Protein AF-A0A1Y6HS99-F1 (afdb_monomer)

Mean predicted aligned error: 17.05 Å

pLDDT: mean 71.4, std 21.3, range [30.89, 94.62]

Solvent-accessible surface area (backbone atoms only — not comparable to full-atom values): 17350 Å² total; per-residue (Å²): 135,87,83,89,87,85,88,86,88,82,88,80,87,88,81,89,83,85,90,87,82,90,88,87,86,88,86,90,83,82,89,87,85,87,84,90,88,81,84,75,102,77,86,80,84,82,86,84,85,84,82,87,78,82,86,78,73,97,71,74,93,63,86,76,76,72,59,68,72,55,52,55,50,52,53,49,38,37,53,49,42,47,52,49,45,52,51,47,48,63,74,36,65,87,44,52,82,83,42,54,71,71,55,49,50,50,53,47,53,50,45,52,54,48,31,33,38,31,61,58,79,40,76,86,70,53,56,67,59,54,48,54,51,47,52,49,53,53,48,62,64,68,73,54,75,86,71,79,83,78,69,96,68,88,51,73,70,56,62,47,52,57,51,51,49,54,50,44,49,41,46,29,53,50,26,45,50,25,63,76,44,67,32,68,69,41,30,61,39,76,34,82,41,68,90,72,61,67,66,37,52,49,51,27,49,34,32,45,70,45,75,37,88,94,45,82,53,55,57,71,69,58,29,52,46,48,47,40,46,53,47,37,54,74,71,61,34,73,34,37,33,48,56,42,49,38,54,60,71,18,32,51,98,82,68,49,63,39,31,70,55,31,47,51,44,49,52,35,48,46,70,76,34,78,78,70,74,98

Organism: NCBI:txid48664

Sequence (278 aa):
MGNACVRGIGSSQARANYDERVDTTPDRQAQSTPMAGQSPLHGLPPRTPGPRRARLSPGRAGPSEPPAALEGWDKDIRSRVTRLAHNLFQSTSCLVDDLTPKFQQLIIKQLEVMLARVSGEDRRIGGDDFQKQVEWFQKQMGDKPAQPSVSLVETEQDSDTLKIMKGLVGRIDIALMGANNGGEDGLMMNVICPLASSSALATASNMVGGYETGFIAPKDEEMRRVQNLLKSIKEGQPVRKGVAIALSQSKDKSDVLNPGVLLSKLLALVRQYPNFKE

Radius of gyration: 32.52 Å; Cα contacts (8 Å, |Δi|>4): 222; chains: 1; bounding box: 92×94×56 Å

Secondary structure (DSSP, 8-state):
-------------------------------------------PPPPP----PPP---------PPPHHHHHHHHHHHHHHHHHHHHHHHHHHTTGGGS-HHHHHHHHHHHHHHHHHHHTS--SS-HHHHHHHHHHHHHHHHT------------HHHHHHHHHHHHHHHHHHHHHHHHHHTHHHHHSSEEPPPP--HHHHHHHHHHHTT-STT-PPPPHHHHHHHHHHHHHHHTT--EEHHHHHHHHHTB-TTS-B-HHHHHHHHHHHHHH-TT---

Structure (mmCIF, N/CA/C/O backbone):
data_AF-A0A1Y6HS99-F1
#
_entry.id   AF-A0A1Y6HS99-F1
#
loop_
_atom_site.group_PDB
_atom_site.id
_atom_site.type_symbol
_atom_site.label_atom_id
_atom_site.label_alt_id
_atom_site.label_comp_id
_atom_site.label_asym_id
_atom_site.label_entity_id
_atom_site.label_seq_id
_atom_site.pdbx_PDB_ins_code
_atom_site.Cartn_x
_atom_site.Cartn_y
_atom_site.Cartn_z
_atom_site.occupancy
_atom_site.B_iso_or_equiv
_atom_site.auth_seq_id
_atom_site.auth_comp_id
_atom_site.auth_asym_id
_atom_site.auth_atom_id
_atom_site.pdbx_PDB_model_num
ATOM 1 N N . MET A 1 1 ? -59.962 -16.493 35.297 1.00 34.53 1 MET A N 1
ATOM 2 C CA . MET A 1 1 ? -60.047 -17.866 35.846 1.00 34.53 1 MET A CA 1
ATOM 3 C C . MET A 1 1 ? -58.996 -18.689 35.108 1.00 34.53 1 MET A C 1
ATOM 5 O O . MET A 1 1 ? -59.135 -18.796 33.904 1.00 34.53 1 MET A O 1
ATOM 9 N N . GLY A 1 2 ? -57.792 -18.859 35.676 1.00 37.22 2 GLY A N 1
ATOM 10 C CA . GLY A 1 2 ? -57.260 -20.140 36.210 1.00 37.22 2 GLY A CA 1
ATOM 11 C C . GLY A 1 2 ? -56.593 -20.945 35.073 1.00 37.22 2 GLY A C 1
ATOM 12 O O . GLY A 1 2 ? -57.216 -21.083 34.036 1.00 37.22 2 GLY A O 1
ATOM 13 N N . ASN A 1 3 ? -55.361 -21.462 35.085 1.00 38.38 3 ASN A N 1
ATOM 14 C CA . ASN A 1 3 ? -54.363 -21.792 36.104 1.00 38.38 3 ASN A CA 1
ATOM 15 C C . ASN A 1 3 ? -52.946 -21.781 35.480 1.00 38.38 3 ASN A C 1
ATOM 17 O O . ASN A 1 3 ? -52.786 -21.829 34.263 1.00 38.38 3 ASN A O 1
ATOM 21 N N . ALA A 1 4 ? -51.935 -21.759 36.350 1.00 41.12 4 ALA A N 1
ATOM 22 C CA . ALA A 1 4 ? -50.508 -21.940 36.075 1.00 41.12 4 ALA A CA 1
ATOM 23 C C . ALA A 1 4 ? -50.088 -23.422 35.894 1.00 41.12 4 ALA A C 1
ATOM 25 O O . ALA A 1 4 ? -50.858 -24.303 36.269 1.00 41.12 4 ALA A O 1
ATOM 26 N N . CYS A 1 5 ? -48.864 -23.639 35.362 1.00 46.78 5 CYS A N 1
ATOM 27 C CA . CYS A 1 5 ? -47.847 -24.709 35.604 1.00 46.78 5 CYS A CA 1
ATOM 28 C C . CYS A 1 5 ? -47.002 -24.909 34.313 1.00 46.78 5 CYS A C 1
ATOM 30 O O . CYS A 1 5 ? -47.563 -25.246 33.281 1.00 46.78 5 CYS A O 1
ATOM 32 N N . VAL A 1 6 ? -45.726 -24.508 34.178 1.00 43.50 6 VAL A N 1
ATOM 33 C CA . VAL A 1 6 ? -44.440 -24.912 34.811 1.00 43.50 6 VAL A CA 1
ATOM 34 C C . VAL A 1 6 ? -43.828 -26.234 34.285 1.00 43.50 6 VAL A C 1
ATOM 36 O O . VAL A 1 6 ? -44.359 -27.304 34.531 1.00 43.50 6 VAL A O 1
ATOM 39 N N . ARG A 1 7 ? -42.641 -26.073 33.656 1.00 37.00 7 ARG A N 1
ATOM 40 C CA . ARG A 1 7 ? -41.413 -26.913 33.541 1.00 37.00 7 ARG A CA 1
ATOM 41 C C . ARG A 1 7 ? -41.467 -28.408 33.170 1.00 37.00 7 ARG A C 1
ATOM 43 O O . ARG A 1 7 ? -42.072 -29.218 33.854 1.00 37.00 7 ARG A O 1
ATOM 50 N N . GLY A 1 8 ? -40.535 -28.776 32.280 1.00 33.22 8 GLY A N 1
ATOM 51 C CA . GLY A 1 8 ? -39.883 -30.091 32.241 1.00 33.22 8 GLY A CA 1
ATOM 52 C C . GLY A 1 8 ? -38.568 -30.067 31.445 1.00 33.22 8 GLY A C 1
ATOM 53 O O . GLY A 1 8 ? -38.589 -29.993 30.224 1.00 33.22 8 GLY A O 1
ATOM 54 N N . ILE A 1 9 ? -37.433 -30.095 32.152 1.00 39.94 9 ILE A N 1
ATOM 55 C CA . ILE A 1 9 ? -36.074 -30.373 31.644 1.00 39.94 9 ILE A CA 1
ATOM 56 C C . ILE A 1 9 ? -35.919 -31.899 31.552 1.00 39.94 9 ILE A C 1
ATOM 58 O O . ILE A 1 9 ? -36.418 -32.592 32.436 1.00 39.94 9 ILE A O 1
ATOM 62 N N . GLY A 1 10 ? -35.185 -32.431 30.569 1.00 32.53 10 GLY A N 1
ATOM 63 C CA . GLY A 1 10 ? -34.867 -33.863 30.546 1.00 32.53 10 GLY A CA 1
ATOM 64 C C . GLY A 1 10 ? -33.794 -34.264 29.540 1.00 32.53 10 GLY A C 1
ATOM 65 O O . GLY A 1 10 ? -34.091 -34.619 28.408 1.00 32.53 10 GLY A O 1
ATOM 66 N N . SER A 1 11 ? -32.543 -34.223 29.990 1.00 37.59 11 SER A N 1
ATOM 67 C CA . SER A 1 11 ? -31.363 -34.858 29.401 1.00 37.59 11 SER A CA 1
ATOM 68 C C . SER A 1 11 ? -31.528 -36.368 29.193 1.00 37.59 11 SER A C 1
ATOM 70 O O . SER A 1 11 ? -32.082 -37.049 30.052 1.00 37.59 11 SER A O 1
ATOM 72 N N . SER A 1 12 ? -30.909 -36.929 28.153 1.00 42.34 12 SER A N 1
ATOM 73 C CA . SER A 1 12 ? -30.520 -38.345 28.141 1.00 42.34 12 SER A CA 1
ATOM 74 C C . SER A 1 12 ? -29.140 -38.496 27.508 1.00 42.34 12 SER A C 1
ATOM 76 O O . SER A 1 12 ? -28.954 -38.356 26.303 1.00 42.34 12 SER A O 1
ATOM 78 N N . GLN A 1 13 ? -28.164 -38.724 28.386 1.00 35.66 13 GLN A N 1
ATOM 79 C CA . GLN A 1 13 ? -26.862 -39.297 28.075 1.00 35.66 13 GLN A CA 1
ATOM 80 C C . GLN A 1 13 ? -27.061 -40.711 27.516 1.00 35.66 13 GLN A C 1
ATOM 82 O O . GLN A 1 13 ? -27.863 -41.469 28.053 1.00 35.66 13 GLN A O 1
ATOM 87 N N . ALA A 1 14 ? -26.273 -41.093 26.513 1.00 36.16 14 ALA A N 1
ATOM 88 C CA . ALA A 1 14 ? -26.016 -42.495 26.212 1.00 36.16 14 ALA A CA 1
ATOM 89 C C . ALA A 1 14 ? -24.562 -42.805 26.589 1.00 36.16 14 ALA A C 1
ATOM 91 O O . ALA A 1 14 ? -23.620 -42.249 26.022 1.00 36.16 14 ALA A O 1
ATOM 92 N N . ARG A 1 15 ? -24.386 -43.669 27.588 1.00 34.47 15 ARG A N 1
ATOM 93 C CA . ARG A 1 15 ? -23.131 -44.342 27.936 1.00 34.47 15 ARG A CA 1
ATOM 94 C C . ARG A 1 15 ? -23.472 -45.747 28.437 1.00 34.47 15 ARG A C 1
ATOM 96 O O . ARG A 1 15 ? -24.574 -45.921 28.949 1.00 34.47 15 ARG A O 1
ATOM 103 N N . ALA A 1 16 ? -22.466 -46.631 28.369 1.00 37.62 16 ALA A N 1
ATOM 104 C CA . ALA A 1 16 ? -22.391 -48.027 28.844 1.00 37.62 16 ALA A CA 1
ATOM 105 C C . ALA A 1 16 ? -22.755 -49.079 27.763 1.00 37.62 16 ALA A C 1
ATOM 107 O O . ALA A 1 16 ? -23.740 -48.898 27.065 1.00 37.62 16 ALA A O 1
ATOM 108 N N . ASN A 1 17 ? -22.031 -50.185 27.539 1.00 33.50 17 ASN A N 1
ATOM 109 C CA . ASN A 1 17 ? -20.951 -50.825 28.298 1.00 33.50 17 ASN A CA 1
ATOM 110 C C . ASN A 1 17 ? -20.103 -51.763 27.414 1.00 33.50 17 ASN A C 1
ATOM 112 O O . ASN A 1 17 ? -20.559 -52.240 26.379 1.00 33.50 17 ASN A O 1
ATOM 116 N N . TYR A 1 18 ? -18.880 -52.005 27.889 1.00 32.84 18 TYR A N 1
ATOM 117 C CA . TYR A 1 18 ? -17.922 -53.021 27.449 1.00 32.84 18 TYR A CA 1
ATOM 118 C C . TYR A 1 18 ? -18.365 -54.431 27.867 1.00 32.84 18 TYR A C 1
ATOM 120 O O . TYR A 1 18 ? -18.981 -54.581 28.922 1.00 32.84 18 TYR A O 1
ATOM 128 N N . ASP A 1 19 ? -17.964 -55.438 27.087 1.00 38.84 19 ASP A N 1
ATOM 129 C CA . ASP A 1 19 ? -17.948 -56.847 27.491 1.00 38.84 19 ASP A CA 1
ATOM 130 C C . ASP A 1 19 ? -16.516 -57.240 27.899 1.00 38.84 19 ASP A C 1
ATOM 132 O O . ASP A 1 19 ? -15.550 -56.973 27.178 1.00 38.84 19 ASP A O 1
ATOM 136 N N . GLU A 1 20 ? -16.388 -57.852 29.074 1.00 40.03 20 GLU A N 1
ATOM 137 C CA . GLU A 1 20 ? -15.149 -58.322 29.701 1.00 40.03 20 GLU A CA 1
ATOM 138 C C . GLU A 1 20 ? -15.271 -59.831 29.972 1.00 40.03 20 GLU A C 1
ATOM 140 O O . GLU A 1 20 ? -16.238 -60.239 30.618 1.00 40.03 20 GLU A O 1
ATOM 145 N N . ARG A 1 21 ? -14.253 -60.614 29.555 1.00 35.41 21 ARG A N 1
ATOM 146 C CA . ARG A 1 21 ? -13.586 -61.770 30.235 1.00 35.41 21 ARG A CA 1
ATOM 147 C C . ARG A 1 21 ? -13.040 -62.782 29.194 1.00 35.41 21 ARG A C 1
ATOM 149 O O . ARG A 1 21 ? -13.835 -63.359 28.466 1.00 35.41 21 ARG A O 1
ATOM 156 N N . VAL A 1 22 ? -11.721 -62.850 28.907 1.00 36.53 22 VAL A N 1
ATOM 157 C CA . VAL A 1 22 ? -10.572 -63.469 29.658 1.00 36.53 22 VAL A CA 1
ATOM 158 C C . VAL A 1 22 ? -10.612 -65.012 29.515 1.00 36.53 22 VAL A C 1
ATOM 160 O O . VAL A 1 22 ? -11.674 -65.575 29.737 1.00 36.53 22 VAL A O 1
ATOM 163 N N . ASP A 1 23 ? -9.612 -65.795 29.068 1.00 33.25 23 ASP A N 1
ATOM 164 C CA . ASP A 1 23 ? -8.154 -65.919 29.336 1.00 33.25 23 ASP A CA 1
ATOM 165 C C . ASP A 1 23 ? -7.581 -66.955 28.305 1.00 33.25 23 ASP A C 1
ATOM 167 O O . ASP A 1 23 ? -8.312 -67.867 27.927 1.00 33.25 23 ASP A O 1
ATOM 171 N N . THR A 1 24 ? -6.366 -66.957 27.730 1.00 34.97 24 THR A N 1
ATOM 172 C CA . THR A 1 24 ? -5.060 -67.356 28.311 1.00 34.97 24 THR A CA 1
ATOM 173 C C . THR A 1 24 ? -4.017 -67.505 27.169 1.00 34.97 24 THR A C 1
ATOM 175 O O . THR A 1 24 ? -4.310 -68.069 26.116 1.00 34.97 24 THR A O 1
ATOM 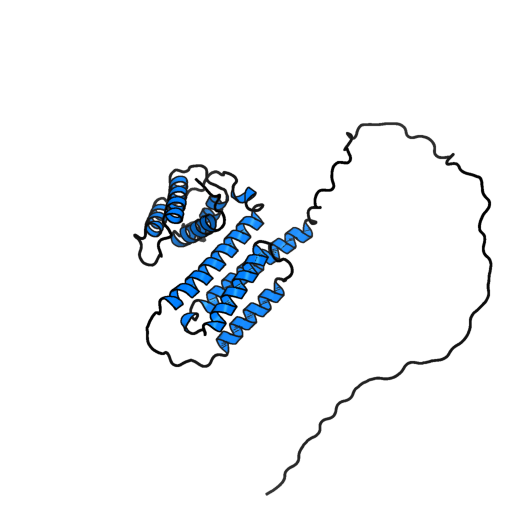178 N N . THR A 1 25 ? -2.778 -67.062 27.389 1.00 39.75 25 THR A N 1
ATOM 179 C CA . THR A 1 25 ? -1.522 -67.530 26.728 1.00 39.75 25 THR A CA 1
ATOM 180 C C . THR A 1 25 ? -0.778 -68.396 27.779 1.00 39.75 25 THR A C 1
ATOM 182 O O . THR A 1 25 ? -1.117 -68.214 28.952 1.00 39.75 25 THR A O 1
ATOM 185 N N . PRO A 1 26 ? 0.241 -69.261 27.505 1.00 46.09 26 PRO A N 1
ATOM 186 C CA . PRO A 1 26 ? 1.150 -69.290 26.342 1.00 46.09 26 PRO A CA 1
ATOM 187 C C . PRO A 1 26 ? 1.623 -70.686 25.847 1.00 46.09 26 PRO A C 1
ATOM 189 O O . PRO A 1 26 ? 1.418 -71.692 26.512 1.00 46.09 26 PRO A O 1
ATOM 192 N N . ASP A 1 27 ? 2.386 -70.734 24.743 1.00 30.89 27 ASP A N 1
ATOM 193 C CA . ASP A 1 27 ? 3.598 -71.567 24.744 1.00 30.89 27 ASP A CA 1
ATOM 194 C C . ASP A 1 27 ? 4.720 -71.074 23.814 1.00 30.89 27 ASP A C 1
ATOM 196 O O . ASP A 1 27 ? 4.512 -70.462 22.766 1.00 30.89 27 ASP A O 1
ATOM 200 N N . ARG A 1 28 ? 5.934 -71.322 24.298 1.00 35.53 28 ARG A N 1
ATOM 201 C CA . ARG A 1 28 ? 7.263 -70.944 23.801 1.00 35.53 28 ARG A CA 1
ATOM 202 C C . ARG A 1 28 ? 7.667 -71.811 22.602 1.00 35.53 28 ARG A C 1
ATOM 204 O O . ARG A 1 28 ? 7.596 -73.029 22.694 1.00 35.53 28 ARG A O 1
ATOM 211 N N . GLN A 1 29 ? 8.293 -71.226 21.579 1.00 34.72 29 GLN A N 1
ATOM 212 C CA . GLN A 1 29 ? 9.316 -71.926 20.788 1.00 34.72 29 GLN A CA 1
ATOM 213 C C . GLN A 1 29 ? 10.432 -70.970 20.348 1.00 34.72 29 GLN A C 1
ATOM 215 O O . GLN A 1 29 ? 10.281 -69.752 20.354 1.00 34.72 29 GLN A O 1
ATOM 220 N N . ALA A 1 30 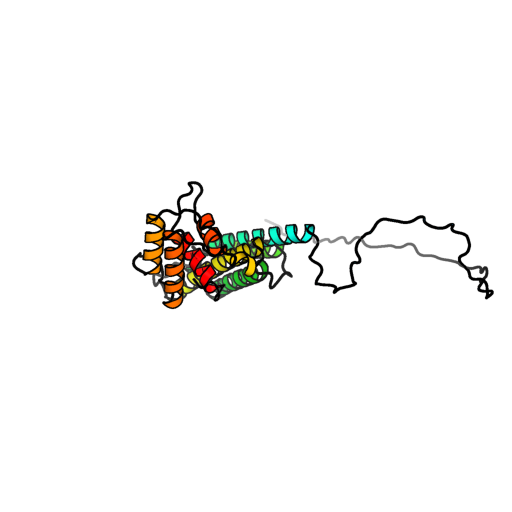? 11.601 -71.565 20.137 1.00 34.38 30 ALA A N 1
ATOM 221 C CA . ALA A 1 30 ? 12.891 -71.093 20.613 1.00 34.38 30 ALA A CA 1
ATOM 222 C C . ALA A 1 30 ? 13.624 -70.070 19.731 1.00 34.38 30 ALA A C 1
ATOM 224 O O . ALA A 1 30 ? 13.401 -69.934 18.533 1.00 34.38 30 ALA A O 1
ATOM 225 N N . GLN A 1 31 ? 14.569 -69.406 20.397 1.00 36.22 31 GLN A N 1
ATOM 226 C CA . GLN A 1 31 ? 15.654 -68.594 19.859 1.00 36.22 31 GLN A CA 1
ATOM 227 C C . GLN A 1 31 ? 16.526 -69.372 18.865 1.00 36.22 31 GLN A C 1
ATOM 229 O O . GLN A 1 31 ? 16.838 -70.540 19.088 1.00 36.22 31 GLN A O 1
ATOM 234 N N . SER A 1 32 ? 17.073 -68.663 17.879 1.00 34.44 32 SER A N 1
ATOM 235 C CA . SER A 1 32 ? 18.353 -69.042 17.282 1.00 34.44 32 SER A CA 1
ATOM 236 C C . SER A 1 32 ? 19.157 -67.801 16.886 1.00 34.44 32 SER A C 1
ATOM 238 O O . SER A 1 32 ? 18.818 -67.093 15.942 1.00 34.44 32 SER A O 1
ATOM 240 N N . THR A 1 33 ? 20.250 -67.580 17.611 1.00 38.22 33 THR A N 1
ATOM 241 C CA . THR A 1 33 ? 21.401 -66.722 17.281 1.00 38.22 33 THR A CA 1
ATOM 242 C C . THR A 1 33 ? 22.644 -67.427 17.848 1.00 38.22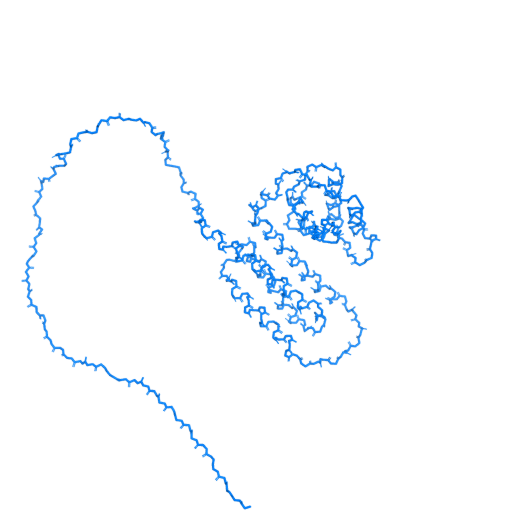 33 THR A C 1
ATOM 244 O O . THR A 1 33 ? 22.508 -68.115 18.859 1.00 38.22 33 THR A O 1
ATOM 247 N N . PRO A 1 34 ? 23.879 -67.155 17.391 1.00 42.75 34 PRO A N 1
ATOM 248 C CA . PRO A 1 34 ? 24.444 -67.119 16.036 1.00 42.75 34 PRO A CA 1
ATOM 249 C C . PRO A 1 34 ? 25.605 -68.144 15.889 1.00 42.75 34 PRO A C 1
ATOM 251 O O . PRO A 1 34 ? 26.152 -68.615 16.882 1.00 42.75 34 PRO A O 1
ATOM 254 N N . MET A 1 35 ? 26.086 -68.424 14.671 1.00 31.59 35 MET A N 1
ATOM 255 C CA . MET A 1 35 ? 27.478 -68.874 14.484 1.00 31.59 35 MET A CA 1
ATOM 256 C C . MET A 1 35 ? 28.231 -67.874 13.613 1.00 31.59 35 MET A C 1
ATOM 258 O O . MET A 1 35 ? 27.766 -67.450 12.557 1.00 31.59 35 MET A O 1
ATOM 262 N N . ALA A 1 36 ? 29.382 -67.460 14.130 1.00 38.22 36 ALA A N 1
ATOM 263 C CA . ALA A 1 36 ? 30.296 -66.518 13.524 1.00 38.22 36 ALA A CA 1
ATOM 264 C C . ALA A 1 36 ? 30.984 -67.113 12.288 1.00 38.22 36 ALA A C 1
ATOM 266 O O . ALA A 1 36 ? 31.360 -68.283 12.285 1.00 38.22 36 ALA A O 1
ATOM 267 N N . GLY A 1 37 ? 31.251 -66.257 11.297 1.00 46.91 37 GLY A N 1
ATOM 268 C CA . GLY A 1 37 ? 32.456 -66.414 10.485 1.00 46.91 37 GLY A CA 1
ATOM 269 C C . GLY A 1 37 ? 32.308 -66.727 9.001 1.00 46.91 37 GLY A C 1
ATOM 270 O O . GLY A 1 37 ? 33.180 -67.420 8.500 1.00 46.91 37 GLY A O 1
ATOM 271 N N . GLN A 1 38 ? 31.313 -66.203 8.271 1.00 37.09 38 GLN A N 1
ATOM 272 C CA . GLN A 1 38 ? 31.392 -66.136 6.797 1.00 37.09 38 GLN A CA 1
ATOM 273 C C . GLN A 1 38 ? 30.754 -64.847 6.238 1.00 37.09 38 GLN A C 1
ATOM 275 O O . GLN A 1 38 ? 29.569 -64.791 5.937 1.00 37.09 38 GLN A O 1
ATOM 280 N N . SER A 1 39 ? 31.567 -63.800 6.078 1.00 43.66 39 SER A N 1
ATOM 281 C CA . SER A 1 39 ? 31.479 -62.917 4.898 1.00 43.66 39 SER A CA 1
ATOM 282 C C . SER A 1 39 ? 32.296 -63.601 3.792 1.00 43.66 39 SER A C 1
ATOM 284 O O . SER A 1 39 ? 33.322 -64.183 4.154 1.00 43.66 39 SER A O 1
ATOM 286 N N . PRO A 1 40 ? 31.952 -63.533 2.484 1.00 43.88 40 PRO A N 1
ATOM 287 C CA . PRO A 1 40 ? 31.756 -62.250 1.804 1.00 43.88 40 PRO A CA 1
ATOM 288 C C . P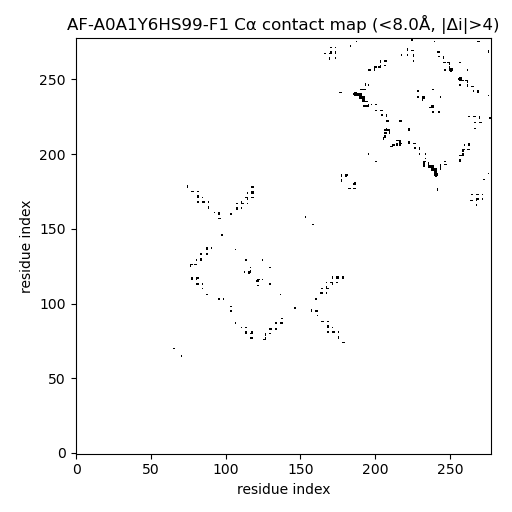RO A 1 40 ? 30.781 -62.239 0.602 1.00 43.88 40 PRO A C 1
ATOM 290 O O . PRO A 1 40 ? 30.457 -63.247 -0.016 1.00 43.88 40 PRO A O 1
ATOM 293 N N . LEU A 1 41 ? 30.399 -61.024 0.205 1.00 51.28 41 LEU A N 1
ATOM 294 C CA . LEU A 1 41 ? 29.981 -60.657 -1.150 1.00 51.28 41 LEU A CA 1
ATOM 295 C C . LEU A 1 41 ? 30.874 -61.305 -2.231 1.00 51.28 41 LEU A C 1
ATOM 297 O O . LEU A 1 41 ? 31.900 -60.742 -2.610 1.00 51.28 41 LEU A O 1
ATOM 301 N N . HIS A 1 42 ? 30.475 -62.450 -2.775 1.00 45.72 42 HIS A N 1
ATOM 302 C CA . HIS A 1 42 ? 31.063 -63.016 -3.989 1.00 45.72 42 HIS A CA 1
ATOM 303 C C . HIS A 1 42 ? 29.974 -63.714 -4.800 1.00 45.72 42 HIS A C 1
ATOM 305 O O . HIS A 1 42 ? 29.510 -64.791 -4.447 1.00 45.72 42 HIS A O 1
ATOM 311 N N . GLY A 1 43 ? 29.539 -63.057 -5.879 1.00 37.88 43 GLY A N 1
ATOM 312 C CA . GLY A 1 43 ? 28.560 -63.633 -6.800 1.00 37.88 43 GLY A CA 1
ATOM 313 C C . GLY A 1 43 ? 27.856 -62.673 -7.761 1.00 37.88 43 GLY A C 1
ATOM 314 O O . GLY A 1 43 ? 27.039 -63.138 -8.545 1.00 37.88 43 GLY A O 1
ATOM 315 N N . LEU A 1 44 ? 28.140 -61.362 -7.750 1.00 43.12 44 LEU A N 1
ATOM 316 C CA . LEU A 1 44 ? 27.600 -60.447 -8.766 1.00 43.12 44 LEU A CA 1
ATOM 317 C C . LEU A 1 44 ? 28.669 -60.131 -9.832 1.00 43.12 44 LEU A C 1
ATOM 319 O O . LEU A 1 44 ? 29.703 -59.559 -9.480 1.00 43.12 44 LEU A O 1
ATOM 323 N N . PRO A 1 45 ? 28.455 -60.495 -11.114 1.00 45.25 45 PRO A N 1
ATOM 324 C CA . PRO A 1 45 ? 29.393 -60.194 -12.193 1.00 45.25 45 PRO A CA 1
ATOM 325 C C . PRO A 1 45 ? 29.448 -58.686 -12.537 1.00 45.25 45 PRO A C 1
ATOM 327 O O . PRO A 1 45 ? 28.513 -57.937 -12.239 1.00 45.25 45 PRO A O 1
ATOM 330 N N . PRO A 1 46 ? 30.562 -58.219 -13.137 1.00 41.19 46 PRO A N 1
ATOM 331 C CA . PRO A 1 46 ? 30.978 -56.817 -13.131 1.00 41.19 46 PRO A CA 1
ATOM 332 C C . PRO A 1 46 ? 30.261 -55.933 -14.163 1.00 41.19 46 PRO A C 1
ATOM 334 O O . PRO A 1 46 ? 29.938 -56.348 -15.273 1.00 41.19 46 PRO A O 1
ATOM 337 N N . ARG A 1 47 ? 30.097 -54.656 -13.791 1.00 36.16 47 ARG A N 1
ATOM 338 C CA . ARG A 1 47 ? 29.680 -53.541 -14.656 1.00 36.16 47 ARG A CA 1
ATOM 339 C C . ARG A 1 47 ? 30.709 -53.267 -15.759 1.00 36.16 47 ARG A C 1
ATOM 341 O O . ARG A 1 47 ? 31.873 -53.012 -15.457 1.00 36.16 47 ARG A O 1
ATOM 348 N N . THR A 1 48 ? 30.252 -53.165 -17.004 1.00 39.84 48 THR A N 1
ATOM 349 C CA . THR A 1 48 ? 30.945 -52.438 -18.082 1.00 39.84 48 THR A CA 1
ATOM 350 C C . THR A 1 48 ? 30.678 -50.918 -18.003 1.00 39.84 48 THR A C 1
ATOM 352 O O . THR A 1 48 ? 29.663 -50.507 -17.431 1.00 39.84 48 THR A O 1
ATOM 355 N N . PRO A 1 49 ? 31.591 -50.058 -18.510 1.00 41.25 49 PRO A N 1
ATOM 356 C CA . PRO A 1 49 ? 31.723 -48.667 -18.064 1.00 41.25 49 PRO A CA 1
ATOM 357 C C . PRO A 1 49 ? 31.204 -47.583 -19.037 1.00 41.25 49 PRO A C 1
ATOM 359 O O . PRO A 1 49 ? 31.462 -47.633 -20.234 1.00 41.25 49 PRO A O 1
ATOM 362 N N . GLY A 1 50 ? 30.636 -46.511 -18.457 1.00 33.94 50 GLY A N 1
ATOM 363 C CA . GLY A 1 50 ? 30.651 -45.122 -18.967 1.00 33.94 50 GLY A CA 1
ATOM 364 C C . GLY A 1 50 ? 29.491 -44.669 -19.880 1.00 33.94 50 GLY A C 1
ATOM 365 O O . GLY A 1 50 ? 28.886 -45.515 -20.525 1.00 33.94 50 GLY A O 1
ATOM 366 N N . PRO A 1 51 ? 29.177 -43.347 -19.964 1.00 41.59 51 PRO A N 1
ATOM 367 C CA . PRO A 1 51 ? 30.055 -42.218 -19.639 1.00 41.59 51 PRO A CA 1
ATOM 368 C C . PRO A 1 51 ? 29.516 -41.188 -18.613 1.00 41.59 51 PRO A C 1
ATOM 370 O O . PRO A 1 51 ? 28.337 -40.859 -18.546 1.00 41.59 51 PRO A O 1
ATOM 373 N N . ARG A 1 52 ? 30.473 -40.642 -17.845 1.00 39.06 52 ARG A N 1
ATOM 374 C CA . ARG A 1 52 ? 30.566 -39.281 -17.271 1.00 39.06 52 ARG A CA 1
ATOM 375 C C . ARG A 1 52 ? 29.261 -38.575 -16.850 1.00 39.06 52 ARG A C 1
ATOM 377 O O . ARG A 1 52 ? 28.708 -37.776 -17.597 1.00 39.06 52 ARG A O 1
ATOM 384 N N . ARG A 1 53 ? 28.925 -38.671 -15.558 1.00 36.28 53 ARG A N 1
ATOM 385 C CA . ARG A 1 53 ? 28.385 -37.516 -14.818 1.00 36.28 53 ARG A CA 1
ATOM 386 C C . ARG A 1 53 ? 29.506 -36.892 -13.999 1.00 36.28 53 ARG A C 1
ATOM 388 O O . ARG A 1 53 ? 30.205 -37.583 -13.259 1.00 36.28 53 ARG A O 1
ATOM 395 N N . ALA A 1 54 ? 29.704 -35.597 -14.213 1.00 41.31 54 ALA A N 1
ATOM 396 C CA . ALA A 1 54 ? 30.643 -34.774 -13.476 1.00 41.31 54 ALA A CA 1
ATOM 397 C C . ALA A 1 54 ? 30.388 -34.896 -11.967 1.00 41.31 54 ALA A C 1
ATOM 399 O O . ALA A 1 54 ? 29.245 -34.943 -11.511 1.00 41.31 54 ALA A O 1
ATOM 400 N N . ARG A 1 55 ? 31.488 -34.977 -11.216 1.00 35.66 55 ARG A N 1
ATOM 401 C CA . ARG A 1 55 ? 31.525 -34.975 -9.755 1.00 35.66 55 ARG A CA 1
ATOM 402 C C . ARG A 1 55 ? 30.768 -33.757 -9.223 1.00 35.66 55 ARG A C 1
ATOM 404 O O . ARG A 1 55 ? 31.201 -32.633 -9.453 1.00 35.66 55 ARG A O 1
ATOM 411 N N . LEU A 1 56 ? 29.698 -33.989 -8.469 1.00 37.22 56 LEU A N 1
ATOM 412 C CA . LEU A 1 56 ? 29.213 -33.018 -7.495 1.00 37.22 56 LEU A CA 1
ATOM 413 C C . LEU A 1 56 ? 29.897 -33.333 -6.166 1.00 37.22 56 LEU A C 1
ATOM 415 O O . LEU A 1 56 ? 29.712 -34.405 -5.590 1.00 37.22 56 LEU A O 1
ATOM 419 N N . SER A 1 57 ? 30.748 -32.409 -5.735 1.00 37.00 57 SER A N 1
ATOM 420 C CA . SER A 1 57 ? 31.307 -32.365 -4.388 1.00 37.00 57 SER A CA 1
ATOM 421 C C . SER A 1 57 ? 30.181 -32.270 -3.346 1.00 37.00 57 SER A C 1
ATOM 423 O O . SER A 1 57 ? 29.160 -31.635 -3.622 1.00 37.00 57 SER A O 1
ATOM 425 N N . PRO A 1 58 ? 30.349 -32.834 -2.137 1.00 43.34 58 PRO A N 1
ATOM 426 C CA . PRO A 1 58 ? 29.394 -32.666 -1.051 1.00 43.34 58 PRO A CA 1
ATOM 427 C C . PRO A 1 58 ? 29.564 -31.260 -0.467 1.00 43.34 58 PRO A C 1
ATOM 429 O O . PRO A 1 58 ? 30.385 -31.021 0.415 1.00 43.34 58 PRO A O 1
ATOM 432 N N . GLY A 1 59 ? 28.831 -30.302 -1.025 1.00 35.16 59 GLY A N 1
ATOM 433 C CA . GLY A 1 59 ? 28.833 -28.912 -0.594 1.00 35.16 59 GLY A CA 1
ATOM 434 C C . GLY A 1 59 ? 27.486 -28.531 -0.002 1.00 35.16 59 GLY A C 1
ATOM 435 O O . GLY A 1 59 ? 26.540 -28.334 -0.747 1.00 35.16 59 GLY A O 1
ATOM 436 N N . ARG A 1 60 ? 27.458 -28.383 1.328 1.00 37.81 60 ARG A N 1
ATOM 437 C CA . ARG A 1 60 ? 26.576 -27.483 2.090 1.00 37.81 60 ARG A CA 1
ATOM 438 C C . ARG A 1 60 ? 25.064 -27.683 1.878 1.00 37.81 60 ARG A C 1
ATOM 440 O O . ARG A 1 60 ? 24.478 -27.179 0.929 1.00 37.81 60 ARG A O 1
ATOM 447 N N . ALA A 1 61 ? 24.416 -28.329 2.848 1.00 38.69 61 ALA A N 1
ATOM 448 C CA . ALA A 1 61 ? 22.979 -28.187 3.055 1.00 38.69 61 ALA A CA 1
ATOM 449 C C . ALA A 1 61 ? 22.661 -26.698 3.296 1.00 38.69 61 ALA A C 1
ATOM 451 O O . ALA A 1 61 ? 22.868 -26.176 4.391 1.00 38.69 61 ALA A O 1
ATOM 452 N N . GLY A 1 62 ? 22.252 -25.996 2.240 1.00 42.94 62 GLY A N 1
ATOM 453 C CA . GLY A 1 62 ? 21.539 -24.730 2.358 1.00 42.94 62 GLY A CA 1
ATOM 454 C C . GLY A 1 62 ? 20.132 -24.984 2.904 1.00 42.94 62 GLY A C 1
ATOM 455 O O . GLY A 1 62 ? 19.671 -26.129 2.874 1.00 42.94 62 GLY A O 1
ATOM 456 N N . PRO A 1 63 ? 19.447 -23.952 3.425 1.00 46.94 63 PRO A N 1
ATOM 457 C CA . PRO A 1 63 ? 18.058 -24.094 3.834 1.00 46.94 63 PRO A CA 1
ATOM 458 C C . PRO A 1 63 ? 17.261 -24.578 2.624 1.00 46.94 63 PRO A C 1
ATOM 460 O O . PRO A 1 63 ? 17.246 -23.934 1.578 1.00 46.94 63 PRO A O 1
ATOM 463 N N . SER A 1 64 ? 16.671 -25.760 2.760 1.00 47.91 64 SER A N 1
ATOM 464 C CA . SER A 1 64 ? 15.819 -26.379 1.756 1.00 47.91 64 SER A CA 1
ATOM 465 C C . SER A 1 64 ? 14.712 -25.403 1.374 1.00 47.91 64 SER A C 1
ATOM 467 O O . SER A 1 64 ? 13.882 -25.063 2.222 1.00 47.91 64 SER A O 1
ATOM 469 N N . GLU A 1 65 ? 14.721 -24.949 0.120 1.00 52.53 65 GLU A N 1
ATOM 470 C CA . GLU A 1 65 ? 13.596 -24.231 -0.471 1.00 52.53 65 GLU A CA 1
ATOM 471 C C . GLU A 1 65 ? 12.316 -25.046 -0.233 1.00 52.53 65 GLU A C 1
ATOM 473 O O . GLU A 1 65 ? 12.316 -26.271 -0.423 1.00 52.53 65 GLU A O 1
ATOM 478 N N . PRO A 1 66 ? 11.239 -24.417 0.266 1.00 57.16 66 PRO A N 1
ATOM 479 C CA . PRO A 1 66 ? 10.001 -25.129 0.510 1.00 57.16 66 PRO A CA 1
ATOM 480 C C . PRO A 1 66 ? 9.469 -25.693 -0.817 1.00 57.16 66 PRO A C 1
ATOM 482 O O . PRO A 1 66 ? 9.565 -25.031 -1.849 1.00 57.16 66 PRO A O 1
ATOM 485 N N . PRO A 1 67 ? 8.895 -26.909 -0.827 1.00 61.03 67 PRO A N 1
ATOM 486 C CA . PRO A 1 67 ? 8.308 -27.479 -2.034 1.00 61.03 67 PRO A CA 1
ATOM 487 C C . PRO A 1 67 ? 7.306 -26.505 -2.670 1.00 61.03 67 PRO A C 1
ATOM 489 O O . PRO A 1 67 ? 6.512 -25.895 -1.960 1.00 61.03 67 PRO A O 1
ATOM 492 N N . ALA A 1 68 ? 7.300 -26.404 -4.004 1.00 63.00 68 ALA A N 1
ATOM 493 C CA . ALA A 1 68 ? 6.512 -25.430 -4.777 1.00 63.00 68 ALA A CA 1
ATOM 494 C C . ALA A 1 68 ? 5.011 -25.356 -4.404 1.00 63.00 68 ALA A C 1
ATOM 496 O O . ALA A 1 68 ? 4.379 -24.307 -4.527 1.00 63.00 68 ALA A O 1
ATOM 497 N N . ALA A 1 69 ? 4.431 -26.450 -3.898 1.00 61.72 69 ALA A N 1
ATOM 498 C CA . ALA A 1 69 ? 3.062 -26.474 -3.378 1.00 61.72 69 ALA A CA 1
ATOM 499 C C . ALA A 1 69 ? 2.866 -25.581 -2.132 1.00 61.72 69 ALA A C 1
ATOM 501 O O . ALA A 1 69 ? 1.822 -24.949 -1.982 1.00 61.72 69 ALA A O 1
ATOM 502 N N . LEU A 1 70 ? 3.874 -25.490 -1.259 1.00 65.81 70 LEU A N 1
ATOM 503 C CA . LEU A 1 70 ? 3.871 -24.611 -0.087 1.00 65.81 70 LEU A CA 1
ATOM 504 C C . LEU A 1 70 ? 4.077 -23.140 -0.470 1.00 65.81 70 LEU A C 1
ATOM 506 O O . LEU A 1 70 ? 3.510 -22.267 0.184 1.00 65.81 70 LEU A O 1
ATOM 510 N N . GLU A 1 71 ? 4.825 -22.851 -1.540 1.00 68.75 71 GLU A N 1
ATOM 511 C CA . GLU A 1 71 ? 4.977 -21.480 -2.054 1.00 68.75 71 GLU A CA 1
ATOM 512 C C . GLU A 1 71 ? 3.671 -20.940 -2.642 1.00 68.75 71 GLU A C 1
ATOM 514 O O . GLU A 1 71 ? 3.281 -19.806 -2.358 1.00 68.75 71 GLU A O 1
ATOM 519 N N . GLY A 1 72 ? 2.953 -21.765 -3.414 1.00 77.31 72 GLY A N 1
ATOM 520 C CA . GLY A 1 72 ? 1.636 -21.407 -3.943 1.00 77.31 72 GLY A CA 1
ATOM 521 C C . GLY A 1 72 ? 0.619 -21.124 -2.834 1.00 77.31 72 GLY A C 1
ATOM 522 O O . GLY A 1 72 ? -0.128 -20.148 -2.911 1.00 77.31 72 GLY A O 1
ATOM 523 N N . TRP A 1 73 ? 0.641 -21.932 -1.771 1.00 81.62 73 TRP A N 1
ATOM 524 C CA . TRP A 1 73 ? -0.235 -21.761 -0.614 1.00 81.62 73 TRP A CA 1
ATOM 525 C C . TRP A 1 73 ? 0.091 -20.501 0.202 1.00 81.62 73 TRP A C 1
ATOM 527 O O . TRP A 1 73 ? -0.811 -19.733 0.535 1.00 81.62 73 TRP A O 1
ATOM 537 N N . ASP A 1 74 ? 1.371 -20.224 0.481 1.00 85.44 74 ASP A N 1
ATOM 538 C CA . ASP A 1 74 ? 1.758 -19.006 1.210 1.00 85.44 74 ASP A CA 1
ATOM 539 C C . ASP A 1 74 ? 1.427 -17.738 0.406 1.00 85.44 74 ASP A C 1
ATOM 541 O O . ASP A 1 74 ? 0.942 -16.754 0.968 1.00 85.44 74 ASP A O 1
ATOM 545 N N . LYS A 1 75 ? 1.609 -17.774 -0.919 1.00 86.19 75 LYS A N 1
ATOM 546 C CA . LYS A 1 75 ? 1.236 -16.673 -1.817 1.00 86.19 75 LYS A CA 1
ATOM 547 C C . LYS A 1 75 ? -0.268 -16.390 -1.803 1.00 86.19 75 LYS A C 1
ATOM 549 O O . LYS A 1 75 ? -0.666 -15.218 -1.776 1.00 86.19 75 LYS A O 1
ATOM 554 N N . ASP A 1 76 ? -1.101 -17.431 -1.801 1.00 88.50 76 ASP A N 1
ATOM 555 C CA . ASP A 1 76 ? -2.555 -17.275 -1.693 1.00 88.50 76 ASP A CA 1
ATOM 556 C C . ASP A 1 76 ? -2.952 -16.665 -0.343 1.00 88.50 76 ASP A C 1
ATOM 558 O O . ASP A 1 76 ? -3.704 -15.688 -0.305 1.00 88.50 76 ASP A O 1
ATOM 562 N N . ILE A 1 77 ? -2.361 -17.140 0.761 1.00 89.56 77 ILE A N 1
ATOM 563 C CA . ILE A 1 77 ? -2.627 -16.575 2.090 1.00 89.56 77 ILE A CA 1
ATOM 564 C C . ILE A 1 77 ? -2.250 -15.104 2.151 1.00 89.56 77 ILE A C 1
ATOM 566 O O . ILE A 1 77 ? -3.072 -14.302 2.590 1.00 89.56 77 ILE A O 1
ATOM 570 N N . ARG A 1 78 ? -1.049 -14.718 1.705 1.00 91.19 78 ARG A N 1
ATOM 571 C CA . ARG A 1 78 ? -0.639 -13.304 1.719 1.00 91.19 78 ARG A CA 1
ATOM 572 C C . ARG A 1 78 ? -1.614 -12.449 0.915 1.00 91.19 78 ARG A C 1
ATOM 574 O O . ARG A 1 78 ? -2.063 -11.418 1.402 1.00 91.19 78 ARG A O 1
ATOM 581 N N . SER A 1 79 ? -2.020 -12.924 -0.262 1.00 91.12 79 SER A N 1
ATOM 582 C CA . SER A 1 79 ? -3.001 -12.234 -1.109 1.00 91.12 79 SER A CA 1
ATOM 583 C C . SER A 1 79 ? -4.365 -12.097 -0.423 1.00 91.12 79 SER A C 1
ATOM 585 O O . SER A 1 79 ? -4.999 -11.042 -0.489 1.00 91.12 79 SER A O 1
ATOM 587 N N . ARG A 1 80 ? -4.826 -13.145 0.268 1.00 92.38 80 ARG A N 1
ATOM 588 C CA . ARG A 1 80 ? -6.082 -13.135 1.026 1.00 92.38 80 ARG A CA 1
ATOM 589 C C . ARG A 1 80 ? -6.016 -12.198 2.231 1.00 92.38 80 ARG A C 1
ATOM 591 O O . ARG A 1 80 ? -6.953 -11.431 2.431 1.00 92.38 80 ARG A O 1
ATOM 598 N N . VAL A 1 81 ? -4.921 -12.211 2.988 1.00 93.38 81 VAL A N 1
ATOM 599 C CA . VAL A 1 81 ? -4.705 -11.308 4.130 1.00 93.38 81 VAL A CA 1
ATOM 600 C C . VAL A 1 81 ? -4.678 -9.851 3.671 1.00 93.38 81 VAL A C 1
ATOM 602 O O . VAL A 1 81 ? -5.332 -9.018 4.291 1.00 93.38 81 VAL A O 1
ATOM 605 N N . THR A 1 82 ? -4.030 -9.540 2.545 1.00 92.94 82 THR A N 1
ATOM 606 C CA . THR A 1 82 ? -4.073 -8.190 1.964 1.00 92.94 82 THR A CA 1
ATOM 607 C C . THR A 1 82 ? -5.503 -7.764 1.620 1.00 92.94 82 THR A C 1
ATOM 609 O O . THR A 1 82 ? -5.910 -6.670 2.000 1.00 92.94 82 THR A O 1
ATOM 612 N N . ARG A 1 83 ? -6.319 -8.627 0.989 1.00 93.19 83 ARG A N 1
ATOM 613 C CA . ARG A 1 83 ? -7.745 -8.315 0.741 1.00 93.19 83 ARG A CA 1
ATOM 614 C C . ARG A 1 83 ? -8.513 -8.048 2.037 1.00 93.19 83 ARG A C 1
ATOM 616 O O . ARG A 1 83 ? -9.325 -7.130 2.086 1.00 93.19 83 ARG A O 1
ATOM 623 N N . LEU A 1 84 ? -8.242 -8.819 3.089 1.00 93.94 84 LEU A N 1
ATOM 624 C CA . LEU A 1 84 ? -8.879 -8.630 4.392 1.00 93.94 84 LEU A CA 1
ATOM 625 C C . LEU A 1 84 ? -8.477 -7.320 5.067 1.00 93.94 84 LEU A C 1
ATOM 627 O O . LEU A 1 84 ? -9.335 -6.674 5.663 1.00 93.94 84 LEU A O 1
ATOM 631 N N . ALA A 1 85 ? -7.223 -6.895 4.923 1.00 93.69 85 ALA A N 1
ATOM 632 C CA . ALA A 1 85 ? -6.767 -5.596 5.405 1.00 93.69 85 ALA A CA 1
ATOM 633 C C . ALA A 1 85 ? -7.498 -4.440 4.706 1.00 93.69 85 ALA A C 1
ATOM 635 O O . ALA A 1 85 ? -7.972 -3.521 5.373 1.00 93.69 85 ALA A O 1
ATOM 636 N N . HIS A 1 86 ? -7.654 -4.518 3.378 1.00 92.56 86 HIS A N 1
ATOM 637 C CA . HIS A 1 86 ? -8.437 -3.543 2.608 1.00 92.56 86 HIS A CA 1
ATOM 638 C C . HIS A 1 86 ? -9.905 -3.528 3.034 1.00 92.56 86 HIS A C 1
ATOM 640 O O . HIS A 1 86 ? -10.450 -2.455 3.273 1.00 92.56 86 HIS A O 1
ATOM 646 N N . ASN A 1 87 ? -10.528 -4.697 3.200 1.00 92.06 87 ASN A N 1
ATOM 647 C CA . ASN A 1 87 ? -11.915 -4.792 3.661 1.00 92.06 87 ASN A CA 1
ATOM 648 C C . ASN A 1 87 ? -12.092 -4.190 5.062 1.00 92.06 87 ASN A C 1
ATOM 650 O O . ASN A 1 87 ? -13.032 -3.430 5.293 1.00 92.06 87 ASN A O 1
ATOM 654 N N . LEU A 1 88 ? -11.178 -4.497 5.990 1.00 92.00 88 LEU A N 1
ATOM 655 C CA . LEU A 1 88 ? -11.200 -3.945 7.341 1.00 92.00 88 LEU A CA 1
ATOM 656 C C . LEU A 1 88 ? -11.079 -2.421 7.295 1.00 92.00 88 LEU A C 1
ATOM 658 O O . LEU A 1 88 ? -11.923 -1.736 7.866 1.00 92.00 88 LEU A O 1
ATOM 662 N N . PHE A 1 89 ? -10.100 -1.890 6.561 1.00 90.12 89 PHE A N 1
ATOM 663 C CA . PHE A 1 89 ? -9.917 -0.450 6.399 1.00 90.12 89 PHE A CA 1
ATOM 664 C C . PHE A 1 89 ? -11.138 0.229 5.774 1.00 90.12 89 PHE A C 1
ATOM 666 O O . PHE A 1 89 ? -11.634 1.202 6.325 1.00 90.12 89 PHE A O 1
ATOM 673 N N . GLN A 1 90 ? -11.678 -0.297 4.674 1.00 88.75 90 GLN A N 1
ATOM 674 C CA . GLN A 1 90 ? -12.848 0.293 4.015 1.00 88.75 90 GLN A CA 1
ATOM 675 C C . GLN A 1 90 ? -14.062 0.325 4.945 1.00 88.75 90 GLN A C 1
ATOM 677 O O . GLN A 1 90 ? -14.689 1.371 5.083 1.00 88.75 90 GLN A O 1
ATOM 682 N N . SER A 1 91 ? -14.340 -0.784 5.638 1.00 85.44 91 SER A N 1
ATOM 683 C CA . SER A 1 91 ? -15.479 -0.883 6.563 1.00 85.44 91 SER A CA 1
ATOM 684 C C . SER A 1 91 ? -15.358 -0.005 7.813 1.00 85.44 91 SER A C 1
ATOM 686 O O . SER A 1 91 ? -16.366 0.276 8.449 1.00 85.44 91 SER A O 1
ATOM 688 N N . THR A 1 92 ? -14.145 0.428 8.166 1.00 85.19 92 THR A N 1
ATOM 689 C CA . THR A 1 92 ? -13.879 1.223 9.376 1.00 85.19 92 THR A CA 1
ATOM 690 C C . THR A 1 92 ? -13.606 2.693 9.069 1.00 85.19 92 THR A C 1
ATOM 692 O O . THR A 1 92 ? -13.871 3.541 9.910 1.00 85.19 92 THR A O 1
ATOM 695 N N . SER A 1 93 ? -13.111 3.013 7.872 1.00 83.38 93 SER A N 1
ATOM 696 C CA . SER A 1 93 ? -12.637 4.354 7.505 1.00 83.38 93 SER A CA 1
ATOM 697 C C . SER A 1 93 ? -13.691 5.455 7.622 1.00 83.38 93 SER A C 1
ATOM 699 O O . SER A 1 93 ? -13.350 6.559 8.024 1.00 83.38 93 SER A O 1
ATOM 701 N N . CYS A 1 94 ? -14.956 5.161 7.313 1.00 79.38 94 CYS A N 1
ATOM 702 C CA . CYS A 1 94 ? -16.061 6.118 7.410 1.00 79.38 94 CYS A CA 1
ATOM 703 C C . CYS A 1 94 ? -16.673 6.226 8.811 1.00 79.38 94 CYS A C 1
ATOM 705 O O . CYS A 1 94 ? -17.495 7.103 9.038 1.00 79.38 94 CYS A O 1
ATOM 707 N N . LEU A 1 95 ? -16.304 5.321 9.718 1.00 82.62 95 LEU A N 1
ATOM 708 C CA . LEU A 1 95 ? -16.826 5.259 11.082 1.00 82.62 95 LEU A CA 1
ATOM 709 C C . LEU A 1 95 ? -15.745 5.548 12.115 1.00 82.62 95 LEU A C 1
ATOM 711 O O . LEU A 1 95 ? -16.043 5.518 13.300 1.00 82.62 95 LEU A O 1
ATOM 715 N N . VAL A 1 96 ? -14.491 5.755 11.696 1.00 79.81 96 VAL A N 1
ATOM 716 C CA . VAL A 1 96 ? -13.335 5.765 12.598 1.00 79.81 96 VAL A CA 1
ATOM 717 C C . VAL A 1 96 ? -13.501 6.788 13.720 1.00 79.81 96 VAL A C 1
ATOM 719 O O . VAL A 1 96 ? -13.153 6.478 14.858 1.00 79.81 96 VAL A O 1
ATOM 722 N N . ASP A 1 97 ? -14.137 7.919 13.421 1.00 76.69 97 ASP A N 1
ATOM 723 C CA . ASP A 1 97 ? -14.413 9.009 14.359 1.00 76.69 97 ASP A CA 1
ATOM 724 C C . ASP A 1 97 ? -15.494 8.634 15.396 1.00 76.69 97 ASP A C 1
ATOM 726 O O . ASP A 1 97 ? -15.436 9.054 16.548 1.00 76.69 97 ASP A O 1
ATOM 730 N N . ASP A 1 98 ? -16.423 7.741 15.042 1.00 80.44 98 ASP A N 1
ATOM 731 C CA . ASP A 1 98 ? -17.473 7.219 15.932 1.00 80.44 98 ASP A CA 1
ATOM 732 C C . ASP A 1 98 ? -16.996 6.011 16.772 1.00 80.44 98 ASP A C 1
ATOM 734 O O . ASP A 1 98 ? -17.735 5.420 17.583 1.00 80.44 98 ASP A O 1
ATOM 738 N N . LEU A 1 99 ? -15.759 5.553 16.557 1.00 81.88 99 LEU A N 1
ATOM 739 C CA . LEU A 1 99 ? -15.165 4.439 17.289 1.00 81.88 99 LEU A CA 1
ATOM 740 C C . LEU A 1 99 ? -14.481 4.937 18.559 1.00 81.88 99 LEU A C 1
ATOM 742 O O . LEU A 1 99 ? -13.828 5.969 18.593 1.00 81.88 99 LEU A O 1
ATOM 746 N N . THR A 1 100 ? -14.582 4.149 19.633 1.00 84.94 1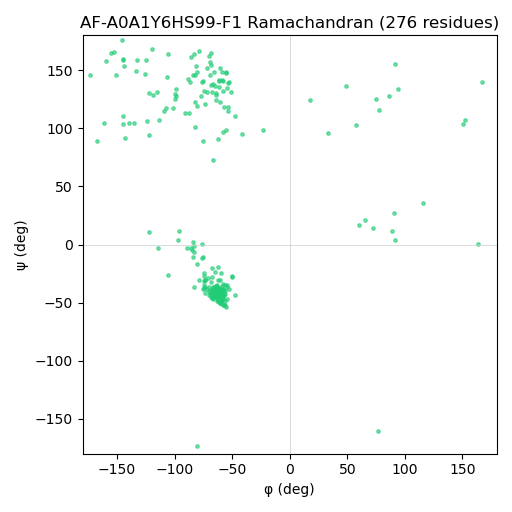00 THR A N 1
ATOM 747 C CA . THR A 1 100 ? -13.846 4.488 20.853 1.00 84.94 100 THR A CA 1
ATOM 748 C C . THR A 1 100 ? -12.342 4.368 20.584 1.00 84.94 100 THR A C 1
ATOM 750 O O . THR A 1 100 ? -11.942 3.453 19.854 1.00 84.94 100 THR A O 1
ATOM 753 N N . PRO A 1 101 ? -11.480 5.175 21.228 1.00 84.62 101 PRO A N 1
ATOM 754 C CA . PRO A 1 101 ? -10.029 5.089 21.032 1.00 84.62 101 PRO A CA 1
ATOM 755 C C . PRO A 1 101 ? -9.470 3.680 21.271 1.00 84.62 101 PRO A C 1
ATOM 757 O O . PRO A 1 101 ? -8.583 3.202 20.568 1.00 84.62 101 PRO A O 1
ATOM 760 N N . LYS A 1 102 ? -10.049 2.948 22.232 1.00 85.31 102 LYS A N 1
ATOM 761 C CA . LYS A 1 102 ? -9.701 1.545 22.489 1.00 85.31 102 LYS A CA 1
ATOM 762 C C . LYS A 1 102 ? -10.008 0.642 21.291 1.00 85.31 102 LYS A C 1
ATOM 764 O O . LYS A 1 102 ? -9.239 -0.270 21.006 1.00 85.31 102 LYS A O 1
ATOM 769 N N . PHE A 1 103 ? -11.127 0.869 20.610 1.00 87.62 103 PHE A N 1
ATOM 770 C CA . PHE A 1 103 ? -11.521 0.087 19.443 1.00 87.62 103 PHE A CA 1
ATOM 771 C C . PHE A 1 103 ? -10.707 0.467 18.198 1.00 87.62 103 PHE A C 1
ATOM 773 O O . PHE A 1 103 ? -10.260 -0.426 17.482 1.00 87.62 103 PHE A O 1
ATOM 780 N N . GLN A 1 104 ? -10.406 1.756 18.003 1.00 88.12 104 GLN A N 1
ATOM 781 C CA . GLN A 1 104 ? -9.454 2.224 16.985 1.00 88.12 104 GLN A CA 1
ATOM 782 C C . GLN A 1 104 ? -8.086 1.525 17.133 1.00 88.12 104 GLN A C 1
ATOM 784 O O . GLN A 1 104 ? -7.556 0.971 16.171 1.00 88.12 104 GLN A O 1
ATOM 789 N N . GLN A 1 105 ? -7.553 1.448 18.359 1.00 89.25 105 GLN A N 1
ATOM 790 C CA . GLN A 1 105 ? -6.289 0.756 18.648 1.00 89.25 105 GLN A CA 1
ATOM 791 C C . GLN A 1 105 ? -6.336 -0.752 18.360 1.00 89.25 105 GLN A C 1
ATOM 793 O O . GLN A 1 105 ? -5.345 -1.327 17.911 1.00 89.25 105 GLN A O 1
ATOM 798 N N . LEU A 1 106 ? -7.481 -1.412 18.574 1.00 90.81 106 LEU A N 1
ATOM 799 C CA . LEU A 1 106 ? -7.645 -2.821 18.198 1.00 90.81 106 LEU A CA 1
ATOM 800 C C . LEU A 1 106 ? -7.563 -3.017 16.680 1.00 90.81 106 LEU A C 1
ATOM 802 O O . LEU A 1 106 ? -6.939 -3.977 16.231 1.00 90.81 106 LEU A O 1
ATOM 806 N N . ILE A 1 107 ? -8.146 -2.104 15.899 1.00 91.31 107 ILE A N 1
ATOM 807 C CA . ILE A 1 107 ? -8.079 -2.146 14.433 1.00 91.31 107 ILE A CA 1
ATOM 808 C C . ILE A 1 107 ? -6.641 -1.917 13.955 1.00 91.31 107 ILE A C 1
ATOM 810 O O . ILE A 1 107 ? -6.148 -2.681 13.125 1.00 91.31 107 ILE A O 1
ATOM 814 N N . ILE A 1 108 ? -5.946 -0.916 14.509 1.00 92.56 108 ILE A N 1
ATOM 815 C CA . ILE A 1 108 ? -4.529 -0.651 14.206 1.00 92.56 108 ILE A CA 1
ATOM 816 C C . ILE A 1 108 ? -3.689 -1.900 14.479 1.00 92.56 108 ILE A C 1
ATOM 818 O O . ILE A 1 108 ? -2.999 -2.384 13.583 1.00 92.56 108 ILE A O 1
ATOM 822 N N . LYS A 1 109 ? -3.817 -2.484 15.675 1.00 94.06 109 LYS A N 1
ATOM 823 C CA . LYS A 1 109 ? -3.095 -3.704 16.050 1.00 94.06 109 LYS A CA 1
ATOM 824 C C . LYS A 1 109 ? -3.402 -4.866 15.105 1.00 94.06 109 LYS A C 1
ATOM 826 O O . LYS A 1 109 ? -2.509 -5.633 14.755 1.00 94.06 109 LYS A O 1
ATOM 831 N N . GLN A 1 110 ? -4.651 -5.004 14.663 1.00 94.50 110 GLN A N 1
ATOM 832 C CA . GLN A 1 110 ? -5.018 -6.040 13.702 1.00 94.50 110 GLN A CA 1
ATOM 833 C C . GLN A 1 110 ? -4.321 -5.838 12.349 1.00 94.50 110 GLN A C 1
ATOM 835 O O . GLN A 1 110 ? -3.808 -6.802 11.778 1.00 94.50 110 GLN A O 1
ATOM 840 N N . LEU A 1 111 ? -4.259 -4.601 11.850 1.00 94.62 111 LEU A N 1
ATOM 841 C CA . LEU A 1 111 ? -3.534 -4.267 10.622 1.00 94.62 111 LEU A CA 1
ATOM 842 C C . LEU A 1 111 ? -2.021 -4.513 10.764 1.00 94.62 111 LEU A C 1
ATOM 844 O O . LEU A 1 111 ? -1.394 -4.993 9.823 1.00 94.62 111 LEU A O 1
ATOM 848 N N . GLU A 1 112 ? -1.428 -4.266 11.934 1.00 93.69 112 GLU A N 1
ATOM 849 C CA . GLU A 1 112 ? -0.019 -4.597 12.209 1.00 93.69 112 GLU A CA 1
ATOM 850 C C . GLU A 1 112 ? 0.246 -6.107 12.163 1.00 93.69 112 GLU A C 1
ATOM 852 O O . GLU A 1 112 ? 1.230 -6.550 11.570 1.00 93.69 112 GLU A O 1
ATOM 857 N N . VAL A 1 113 ? -0.651 -6.918 12.729 1.00 93.50 113 VAL A N 1
ATOM 858 C CA . VAL A 1 113 ? -0.538 -8.384 12.677 1.00 93.50 113 VAL A CA 1
ATOM 859 C C . VAL A 1 113 ? -0.700 -8.896 11.240 1.00 93.50 113 VAL A C 1
ATOM 861 O O . VAL A 1 113 ? 0.037 -9.785 10.809 1.00 93.50 113 VAL A O 1
ATOM 864 N N . MET A 1 114 ? -1.618 -8.311 10.462 1.00 94.31 114 MET A N 1
ATOM 865 C CA . MET A 1 114 ? -1.750 -8.606 9.030 1.00 94.31 114 MET A CA 1
ATOM 866 C C . MET A 1 114 ? -0.476 -8.241 8.258 1.00 94.31 114 MET A C 1
ATOM 868 O O . MET A 1 114 ? -0.023 -9.025 7.423 1.00 94.31 114 MET A O 1
ATOM 872 N N . LEU A 1 115 ? 0.137 -7.095 8.566 1.00 92.69 115 LEU A N 1
ATOM 873 C CA . LEU A 1 115 ? 1.417 -6.688 7.991 1.00 92.69 115 LEU A CA 1
ATOM 874 C C . LEU A 1 115 ? 2.523 -7.695 8.309 1.00 92.69 115 LEU A C 1
ATOM 876 O O . LEU A 1 115 ? 3.180 -8.163 7.382 1.00 92.69 115 LEU A O 1
ATOM 880 N N . ALA A 1 116 ? 2.688 -8.093 9.571 1.00 90.31 116 ALA A N 1
ATOM 881 C CA . ALA A 1 116 ? 3.679 -9.096 9.963 1.00 90.31 116 ALA A CA 1
ATOM 882 C C . ALA A 1 116 ? 3.479 -10.423 9.204 1.00 90.31 116 ALA A C 1
ATOM 884 O O . ALA A 1 116 ? 4.446 -11.038 8.739 1.00 90.31 116 ALA A O 1
ATOM 885 N N . ARG A 1 117 ? 2.220 -10.840 8.991 1.00 92.50 117 ARG A N 1
ATOM 886 C CA . ARG A 1 117 ? 1.909 -12.046 8.209 1.00 92.50 117 ARG A CA 1
ATOM 887 C C . ARG A 1 117 ? 2.290 -11.922 6.739 1.00 92.50 117 ARG A C 1
ATOM 889 O O . ARG A 1 117 ? 2.831 -12.877 6.173 1.00 92.50 117 ARG A O 1
ATOM 896 N N . VAL A 1 118 ? 1.995 -10.781 6.118 1.00 90.94 118 VAL A N 1
ATOM 897 C CA . VAL A 1 118 ? 2.263 -10.538 4.692 1.00 90.94 118 VAL A CA 1
ATOM 898 C C . VAL A 1 118 ? 3.751 -10.318 4.428 1.00 90.94 118 VAL A C 1
ATOM 900 O O . VAL A 1 118 ? 4.264 -10.831 3.435 1.00 90.94 118 VAL A O 1
ATOM 903 N N . SER A 1 119 ? 4.468 -9.653 5.336 1.00 86.38 119 SER A N 1
ATOM 904 C CA . SER A 1 119 ? 5.933 -9.537 5.305 1.00 86.38 119 SER A CA 1
ATOM 905 C C . SER A 1 119 ? 6.621 -10.893 5.500 1.00 86.38 119 SER A C 1
ATOM 907 O O . SER A 1 119 ? 7.727 -11.113 5.012 1.00 86.38 119 SER A O 1
ATOM 909 N N . GLY A 1 120 ? 5.938 -11.849 6.136 1.00 85.25 120 GLY A N 1
ATOM 910 C CA . GLY A 1 120 ? 6.461 -13.182 6.429 1.00 85.25 120 GLY A CA 1
ATOM 911 C C . GLY A 1 120 ? 7.201 -13.274 7.765 1.00 85.25 120 GLY A C 1
ATOM 912 O O . GLY A 1 120 ? 7.836 -14.302 8.001 1.00 85.25 120 GLY A O 1
ATOM 913 N N . GLU A 1 121 ? 7.093 -12.240 8.607 1.00 86.56 121 GLU A N 1
ATOM 914 C CA . GLU A 1 121 ? 7.625 -12.171 9.974 1.00 86.56 121 GLU A CA 1
ATOM 915 C C . GLU A 1 121 ? 6.859 -13.101 10.922 1.00 86.56 121 GLU A C 1
ATOM 917 O O . GLU A 1 121 ? 7.471 -13.790 11.736 1.00 86.56 121 GLU A O 1
ATOM 922 N N . ASP A 1 122 ? 5.530 -13.184 10.781 1.00 83.75 122 ASP A N 1
ATOM 923 C CA . ASP A 1 122 ? 4.707 -14.117 11.554 1.00 83.75 122 ASP A CA 1
ATOM 924 C C . ASP A 1 122 ? 3.875 -15.020 10.645 1.00 83.75 122 ASP A C 1
ATOM 926 O O . ASP A 1 122 ? 2.884 -14.597 10.061 1.00 83.75 122 ASP A O 1
ATOM 930 N N . ARG A 1 123 ? 4.260 -16.294 10.533 1.00 83.06 123 ARG A N 1
ATOM 931 C CA . ARG A 1 123 ? 3.556 -17.296 9.712 1.00 83.06 123 ARG A CA 1
ATOM 932 C C . ARG A 1 123 ? 2.593 -18.173 10.513 1.00 83.06 123 ARG A C 1
ATOM 934 O O . ARG A 1 123 ? 2.030 -19.106 9.949 1.00 83.06 123 ARG A O 1
ATOM 941 N N . ARG A 1 124 ? 2.420 -17.907 11.813 1.00 79.50 124 ARG A N 1
ATOM 942 C CA . ARG A 1 124 ? 1.633 -18.763 12.717 1.00 79.50 124 ARG A CA 1
ATOM 943 C C . ARG A 1 124 ? 0.128 -18.625 12.510 1.00 79.50 124 ARG A C 1
ATOM 945 O O . ARG A 1 124 ? -0.605 -19.548 12.840 1.00 79.50 124 ARG A O 1
ATOM 952 N N . ILE A 1 125 ? -0.320 -17.491 11.974 1.00 77.50 125 ILE A N 1
ATOM 953 C CA . ILE A 1 125 ? -1.741 -17.171 11.806 1.00 77.50 125 ILE A CA 1
ATOM 954 C C . ILE A 1 125 ? -2.176 -17.470 10.367 1.00 77.50 125 ILE A C 1
ATOM 956 O O . ILE A 1 125 ? -1.551 -17.014 9.398 1.00 77.50 125 I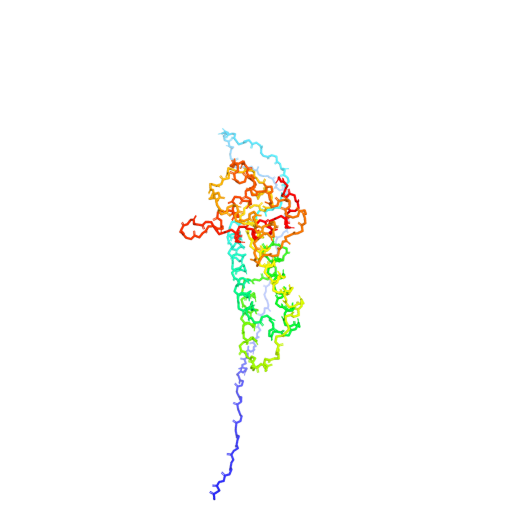LE A O 1
ATOM 960 N N . GLY A 1 126 ? -3.249 -18.253 10.231 1.00 79.00 126 GLY A N 1
ATOM 961 C CA . GLY A 1 126 ? -3.834 -18.621 8.945 1.00 79.00 126 GLY A CA 1
ATOM 962 C C . GLY A 1 126 ? -4.787 -17.555 8.399 1.00 79.00 126 GLY A C 1
ATOM 963 O O . GLY A 1 126 ? -5.268 -16.685 9.123 1.00 79.00 126 GLY A O 1
ATOM 964 N N . GLY A 1 127 ? -5.110 -17.639 7.104 1.00 81.25 127 GLY A N 1
ATOM 965 C CA . GLY A 1 127 ? -6.064 -16.719 6.466 1.00 81.25 127 GLY A CA 1
ATOM 966 C C . GLY A 1 127 ? -7.474 -16.760 7.077 1.00 81.25 127 GLY A C 1
ATOM 967 O O . GLY A 1 127 ? -8.156 -15.738 7.102 1.00 81.25 127 GLY A O 1
ATOM 968 N N . ASP A 1 128 ? -7.900 -17.910 7.608 1.00 86.25 128 ASP A N 1
ATOM 969 C CA . ASP A 1 128 ? -9.219 -18.074 8.238 1.00 86.25 128 ASP A CA 1
ATOM 970 C C . ASP A 1 128 ? -9.317 -17.395 9.610 1.00 86.25 128 ASP A C 1
ATOM 972 O O . ASP A 1 128 ? -10.384 -16.907 9.983 1.00 86.25 128 ASP A O 1
ATOM 976 N N . ASP A 1 129 ? -8.214 -17.309 10.353 1.00 87.88 129 ASP A N 1
ATOM 977 C CA . ASP A 1 129 ? -8.192 -16.594 11.630 1.00 87.88 129 ASP A CA 1
ATOM 978 C C . ASP A 1 129 ? -8.364 -15.091 11.399 1.00 87.88 129 ASP A C 1
ATOM 980 O O . ASP A 1 129 ? -9.164 -14.441 12.072 1.00 87.88 129 ASP A O 1
ATOM 984 N N . PHE A 1 130 ? -7.685 -14.546 10.382 1.00 91.06 130 PHE A N 1
ATOM 985 C CA . PHE A 1 130 ? -7.876 -13.158 9.960 1.00 91.06 130 PHE A CA 1
ATOM 986 C C . PHE A 1 130 ? -9.308 -12.890 9.495 1.00 91.06 130 PHE A C 1
ATOM 988 O O . PHE A 1 130 ? -9.862 -11.850 9.842 1.00 91.06 130 PHE A O 1
ATOM 995 N N . GLN A 1 131 ? -9.914 -13.824 8.756 1.00 92.12 131 GLN A N 1
ATOM 996 C CA . GLN A 1 131 ? -11.307 -13.719 8.321 1.00 92.12 131 GLN A CA 1
ATOM 997 C C . GLN A 1 131 ? -12.248 -13.563 9.524 1.00 92.12 131 GLN A C 1
ATOM 999 O O . GLN A 1 131 ? -13.001 -12.594 9.587 1.00 92.12 131 GLN A O 1
ATOM 1004 N N . LYS A 1 132 ? -12.146 -14.462 10.511 1.00 92.38 132 LYS A N 1
ATOM 1005 C CA . LYS A 1 132 ? -12.974 -14.422 11.727 1.00 92.38 132 LYS A CA 1
ATOM 1006 C C . LYS A 1 132 ? -12.791 -13.126 12.513 1.00 92.38 132 LYS A C 1
ATOM 1008 O O . LYS A 1 132 ? -13.759 -12.587 13.040 1.00 92.38 132 LYS A O 1
ATOM 1013 N N . GLN A 1 133 ? -11.560 -12.617 12.597 1.00 89.31 133 GLN A N 1
ATOM 1014 C CA . GLN A 1 133 ? -11.287 -11.347 13.273 1.00 89.31 133 GLN A CA 1
ATOM 1015 C C . GLN A 1 133 ? -11.937 -10.168 12.540 1.00 89.31 133 GLN A C 1
ATOM 1017 O O . GLN A 1 133 ? -12.576 -9.337 13.178 1.00 89.31 133 GLN A O 1
ATOM 1022 N N . VAL A 1 134 ? -11.836 -10.104 11.208 1.00 90.56 134 VAL A N 1
ATOM 1023 C CA . VAL A 1 134 ? -12.492 -9.048 10.415 1.00 90.56 134 VAL A CA 1
ATOM 1024 C C . VAL A 1 134 ? -14.013 -9.110 10.552 1.00 90.56 134 VAL A C 1
ATOM 1026 O O . VAL A 1 134 ? -14.641 -8.077 10.774 1.00 90.56 134 VAL A O 1
ATOM 1029 N N . GLU A 1 135 ? -14.605 -10.302 10.495 1.00 91.81 135 GLU A N 1
ATOM 1030 C CA . GLU A 1 135 ? -16.044 -10.499 10.719 1.00 91.81 135 GLU A CA 1
ATOM 1031 C C . GLU A 1 135 ? -16.469 -10.061 12.126 1.00 91.81 135 GLU A C 1
ATOM 1033 O O . GLU A 1 135 ? -17.515 -9.431 12.296 1.00 91.81 135 GLU A O 1
ATOM 1038 N N . TRP A 1 136 ? -15.641 -10.333 13.138 1.00 91.81 136 TRP A N 1
ATOM 1039 C CA . TRP A 1 136 ? -15.876 -9.855 14.496 1.00 91.81 136 TRP A CA 1
ATOM 1040 C C . TRP A 1 136 ? -15.878 -8.322 14.565 1.00 91.81 136 TRP A C 1
ATOM 1042 O O . TRP A 1 136 ? -16.821 -7.757 15.117 1.00 91.81 136 TRP A O 1
ATOM 1052 N N . PHE A 1 137 ? -14.897 -7.640 13.956 1.00 89.25 137 PHE A N 1
ATOM 1053 C CA . PHE A 1 137 ? -14.881 -6.171 13.889 1.00 89.25 137 PHE A CA 1
ATOM 1054 C C . PHE A 1 137 ? -16.137 -5.625 13.205 1.00 89.25 137 PHE A C 1
ATOM 1056 O O . PHE A 1 137 ? -16.781 -4.725 13.740 1.00 89.25 137 PHE A O 1
ATOM 1063 N N . GLN A 1 138 ? -16.523 -6.196 12.062 1.00 87.38 138 GLN A N 1
ATOM 1064 C CA . GLN A 1 138 ? -17.718 -5.787 11.320 1.00 87.38 138 GLN A CA 1
ATOM 1065 C C . GLN A 1 138 ? -18.992 -5.943 12.146 1.00 87.38 138 GLN A C 1
ATOM 1067 O O . GLN A 1 138 ? -19.818 -5.032 12.189 1.00 87.38 138 GLN A O 1
ATOM 1072 N N . LYS A 1 139 ? -19.123 -7.057 12.870 1.00 87.75 139 LYS A N 1
ATOM 1073 C CA . LYS A 1 139 ? -20.256 -7.281 13.765 1.00 87.75 139 LYS A CA 1
ATOM 1074 C C . LYS A 1 139 ? -20.293 -6.270 14.914 1.00 87.75 139 LYS A C 1
ATOM 1076 O O . LYS A 1 139 ? -21.344 -5.706 15.188 1.00 87.75 139 LYS A O 1
ATOM 1081 N N . GLN A 1 140 ? -19.155 -5.996 15.553 1.00 84.12 140 GLN A N 1
ATOM 1082 C CA . GLN A 1 140 ? -19.079 -5.001 16.632 1.00 84.12 140 GLN A CA 1
ATOM 1083 C C . GLN A 1 140 ? -19.426 -3.581 16.160 1.00 84.12 140 GLN A C 1
ATOM 1085 O O . GLN A 1 140 ? -19.949 -2.791 16.944 1.00 84.12 140 GLN A O 1
ATOM 1090 N N . MET A 1 141 ? -19.154 -3.253 14.894 1.00 81.69 141 MET A N 1
ATOM 1091 C CA . MET A 1 141 ? -19.574 -1.983 14.296 1.00 81.69 141 MET A CA 1
ATOM 1092 C C . MET A 1 141 ? -21.077 -1.953 13.989 1.00 81.69 141 MET A C 1
ATOM 1094 O O . MET A 1 141 ? -21.705 -0.920 14.194 1.00 81.69 141 MET A O 1
ATOM 1098 N N . GLY A 1 142 ? -21.659 -3.073 13.542 1.00 73.31 142 GLY A N 1
ATOM 1099 C CA . GLY A 1 142 ? -23.093 -3.185 13.247 1.00 73.31 142 GLY A CA 1
ATOM 1100 C C . GLY A 1 142 ? -24.001 -3.244 14.483 1.00 73.31 142 GLY A C 1
ATOM 1101 O O . GLY A 1 142 ? -25.125 -2.758 14.431 1.00 73.31 142 GLY A O 1
ATOM 1102 N N . ASP A 1 143 ? -23.511 -3.790 15.601 1.00 67.38 143 ASP A N 1
ATOM 1103 C CA . ASP A 1 143 ? -24.277 -3.951 16.849 1.00 67.38 143 ASP A CA 1
ATOM 1104 C C . ASP A 1 143 ? -24.286 -2.678 17.735 1.00 67.38 143 ASP A C 1
ATOM 1106 O O . ASP A 1 143 ? -24.857 -2.681 18.830 1.00 67.38 143 ASP A O 1
ATOM 1110 N N . LYS A 1 144 ? -23.661 -1.570 17.304 1.00 58.06 144 LYS A N 1
ATOM 1111 C CA . LYS A 1 144 ? -23.649 -0.312 18.069 1.00 58.06 144 LYS A CA 1
ATOM 1112 C C . LYS A 1 144 ? -24.993 0.435 17.949 1.00 58.06 144 LYS A C 1
ATOM 1114 O O . LYS A 1 144 ? -25.415 0.739 16.835 1.00 58.06 144 LYS A O 1
ATOM 1119 N N . PRO A 1 145 ? -25.640 0.833 19.065 1.00 43.69 145 PRO A N 1
ATOM 1120 C CA . PRO A 1 145 ? -26.698 1.837 19.019 1.00 43.69 145 PRO A CA 1
ATOM 1121 C C . PRO A 1 145 ? -26.093 3.185 18.608 1.00 43.69 145 PRO A C 1
ATOM 1123 O O . PRO A 1 145 ? -25.009 3.537 19.079 1.00 43.69 145 PRO A O 1
ATOM 1126 N N . ALA A 1 146 ? -26.789 3.924 17.736 1.00 43.62 146 ALA A N 1
ATOM 1127 C CA . ALA A 1 146 ? -26.399 5.261 17.298 1.00 43.62 146 ALA A CA 1
ATOM 1128 C C . ALA A 1 146 ? -26.034 6.125 18.515 1.00 43.62 146 ALA A C 1
ATOM 1130 O O . ALA A 1 146 ? -26.898 6.449 19.335 1.00 43.62 146 ALA A O 1
ATOM 1131 N N . GLN A 1 147 ? -24.750 6.456 18.671 1.00 46.62 147 GLN A N 1
ATOM 1132 C CA . GLN A 1 147 ? -24.369 7.467 19.645 1.00 46.62 147 GLN A CA 1
ATOM 1133 C C . GLN A 1 147 ? -24.904 8.815 19.151 1.00 46.62 147 GLN A C 1
ATOM 1135 O O . GLN A 1 147 ? -24.841 9.089 17.951 1.00 46.62 147 GLN A O 1
ATOM 1140 N N . PRO A 1 148 ? -25.470 9.649 20.039 1.00 39.47 148 PRO A N 1
ATOM 1141 C CA . PRO A 1 148 ? -25.890 10.983 19.656 1.00 39.47 148 PRO A CA 1
ATOM 1142 C C . PRO A 1 148 ? -24.653 11.739 19.172 1.00 39.47 148 PRO A C 1
ATOM 1144 O O . PRO A 1 148 ? -23.666 11.843 19.896 1.00 39.47 148 PRO A O 1
ATOM 1147 N N . SER A 1 149 ? -24.718 12.220 17.933 1.00 43.88 149 SER A N 1
ATOM 1148 C CA . SER A 1 149 ? -23.688 13.017 17.276 1.00 43.88 149 SER A CA 1
ATOM 1149 C C . SER A 1 149 ? -23.373 14.250 18.123 1.00 43.88 149 SER A C 1
ATOM 1151 O O . SER A 1 149 ? -24.110 15.241 18.096 1.00 43.88 149 SER A O 1
ATOM 1153 N N . VAL A 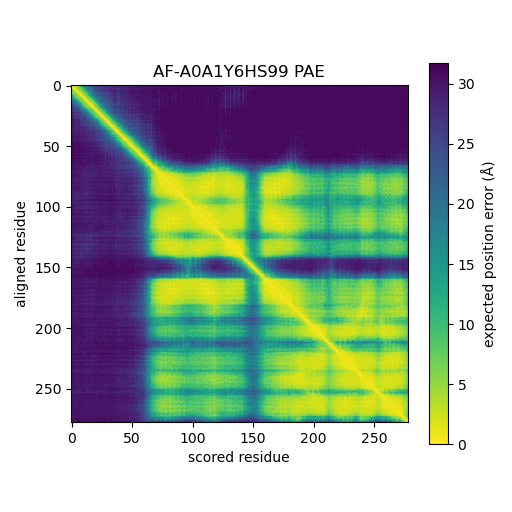1 150 ? -22.297 14.189 18.905 1.00 41.19 150 VAL A N 1
ATOM 1154 C CA . VAL A 1 150 ? -21.749 15.367 19.571 1.00 41.19 150 VAL A CA 1
ATOM 1155 C C . VAL A 1 150 ? -20.880 16.081 18.541 1.00 41.19 150 VAL A C 1
ATOM 1157 O O . VAL A 1 150 ? -19.795 15.625 18.215 1.00 41.19 150 VAL A O 1
ATOM 1160 N N . SER A 1 151 ? -21.461 17.146 17.985 1.00 39.56 151 SER A N 1
ATOM 1161 C CA . SER A 1 151 ? -20.860 18.315 17.326 1.00 39.56 151 SER A CA 1
ATOM 1162 C C . SER A 1 151 ? -19.401 18.235 16.855 1.00 39.56 151 SER A C 1
ATOM 1164 O O . SER A 1 151 ? -18.494 18.109 17.674 1.00 39.56 151 SER A O 1
ATOM 1166 N N . LEU A 1 152 ? -19.228 18.515 15.552 1.00 44.69 152 LEU A N 1
ATOM 1167 C CA . LEU A 1 152 ? -18.009 18.974 14.874 1.00 44.69 152 LEU A CA 1
ATOM 1168 C C . LEU A 1 152 ? -17.009 19.667 15.816 1.00 44.69 152 LEU A C 1
ATOM 1170 O O . LEU A 1 152 ? -17.090 20.872 16.059 1.00 44.69 152 LEU A O 1
ATOM 1174 N N . VAL A 1 153 ? -16.019 18.908 16.255 1.00 39.47 153 VAL A N 1
ATOM 1175 C CA . VAL A 1 153 ? -14.648 19.380 16.398 1.00 39.47 153 VAL A CA 1
ATOM 1176 C C . VAL A 1 153 ? -13.823 18.245 15.816 1.00 39.47 153 VAL A C 1
ATOM 1178 O O . VAL A 1 153 ? -13.732 17.189 16.428 1.00 39.47 153 VAL A O 1
ATOM 1181 N N . GLU A 1 154 ? -13.300 18.420 14.601 1.00 42.28 154 GLU A N 1
ATOM 1182 C CA . GLU A 1 154 ? -12.255 17.537 14.079 1.00 42.28 154 GLU A CA 1
ATOM 1183 C C . GLU A 1 154 ? -11.049 17.700 15.009 1.00 42.28 154 GLU A C 1
ATOM 1185 O O . GLU A 1 154 ? -10.251 18.628 14.864 1.00 42.28 154 GLU A O 1
ATOM 1190 N N . THR A 1 155 ? -10.952 16.875 16.048 1.00 41.94 155 THR A N 1
ATOM 1191 C CA . THR A 1 155 ? -9.770 16.859 16.898 1.00 41.94 155 THR A CA 1
ATOM 1192 C C . THR A 1 155 ? -8.605 16.327 16.066 1.00 41.94 155 THR A C 1
ATOM 1194 O O . THR A 1 155 ? -8.723 15.304 15.396 1.00 41.94 155 THR A O 1
ATOM 1197 N N . GLU A 1 156 ? -7.457 17.015 16.089 1.00 48.97 156 GLU A N 1
ATOM 1198 C CA . GLU A 1 156 ? -6.253 16.655 15.308 1.00 48.97 156 GLU A CA 1
ATOM 1199 C C . GLU A 1 156 ? -5.848 15.173 15.468 1.00 48.97 156 GLU A C 1
ATOM 1201 O O . GLU A 1 156 ? -5.289 14.565 14.556 1.00 48.97 156 GLU A O 1
ATOM 1206 N N . GLN A 1 157 ? -6.203 14.575 16.608 1.00 48.62 157 GLN A N 1
ATOM 1207 C CA . GLN A 1 157 ? -5.963 13.181 16.967 1.00 48.62 157 GLN A CA 1
ATOM 1208 C C . GLN A 1 157 ? -6.764 12.162 16.124 1.00 48.62 157 GLN A C 1
ATOM 1210 O O . GLN A 1 157 ? -6.290 11.045 15.901 1.00 48.62 157 GLN A O 1
ATOM 1215 N N . ASP A 1 158 ? -7.932 12.539 15.599 1.00 52.94 158 ASP A N 1
ATOM 1216 C CA . ASP A 1 158 ? -8.824 11.643 14.843 1.00 52.94 158 ASP A CA 1
ATOM 1217 C C . ASP A 1 158 ? -8.389 11.530 13.375 1.00 52.94 158 ASP A C 1
ATOM 1219 O O . ASP A 1 158 ? -8.311 10.437 12.802 1.00 52.94 158 ASP A O 1
ATOM 1223 N N . SER A 1 159 ? -7.912 12.652 12.821 1.00 62.06 159 SER A N 1
ATOM 1224 C CA . SER A 1 159 ? -7.203 12.708 11.538 1.00 62.06 159 SER A CA 1
ATOM 1225 C C . SER A 1 159 ? -5.998 11.756 11.514 1.00 62.06 159 SER A C 1
ATOM 1227 O O . SER A 1 159 ? -5.702 11.127 10.492 1.00 62.06 159 SER A O 1
ATOM 1229 N N . ASP A 1 160 ? -5.300 11.609 12.640 1.00 77.75 160 ASP A N 1
ATOM 1230 C CA . ASP A 1 160 ? -4.088 10.797 12.728 1.00 77.75 160 ASP A CA 1
ATOM 1231 C C . ASP A 1 160 ? -4.361 9.289 12.724 1.00 77.75 160 ASP A C 1
ATOM 1233 O O . ASP A 1 160 ? -3.616 8.538 12.087 1.00 77.75 160 ASP A O 1
ATOM 1237 N N . THR A 1 161 ? -5.459 8.828 13.324 1.00 83.56 161 THR A N 1
ATOM 1238 C CA . THR A 1 161 ? -5.834 7.403 13.312 1.00 83.56 161 THR A CA 1
ATOM 1239 C C . THR A 1 161 ? -6.091 6.908 11.890 1.00 83.56 161 THR A C 1
ATOM 1241 O O . THR A 1 161 ? -5.533 5.888 11.466 1.00 83.56 161 THR A O 1
ATOM 1244 N N . LEU A 1 162 ? -6.871 7.658 11.106 1.00 83.69 162 LEU A N 1
ATOM 1245 C CA . LEU A 1 162 ? -7.149 7.304 9.716 1.00 83.69 162 LEU A CA 1
ATOM 1246 C C . LEU A 1 162 ? -5.864 7.280 8.872 1.0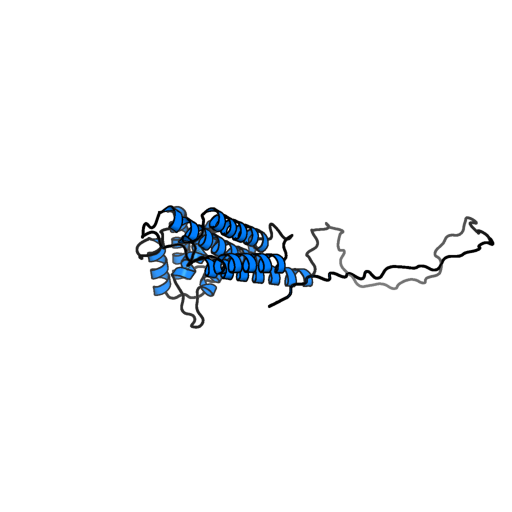0 83.69 162 LEU A C 1
ATOM 1248 O O . LEU A 1 162 ? -5.669 6.370 8.057 1.00 83.69 162 LEU A O 1
ATOM 1252 N N . LYS A 1 163 ? -4.949 8.236 9.095 1.00 82.19 163 LYS A N 1
ATOM 1253 C CA . LYS A 1 163 ? -3.627 8.260 8.443 1.00 82.19 163 LYS A CA 1
ATOM 1254 C C . LYS A 1 163 ? -2.799 7.028 8.794 1.00 82.19 163 LYS A C 1
ATOM 1256 O O . LYS A 1 163 ? -2.193 6.444 7.893 1.00 82.19 163 LYS A O 1
ATOM 1261 N N . ILE A 1 164 ? -2.782 6.616 10.063 1.00 87.50 164 ILE A N 1
ATOM 1262 C CA . ILE A 1 164 ? -2.065 5.416 10.519 1.00 87.50 164 ILE A CA 1
ATOM 1263 C C . ILE A 1 164 ? -2.618 4.180 9.810 1.00 87.50 164 ILE A C 1
ATOM 1265 O O . ILE A 1 164 ? -1.854 3.424 9.209 1.00 87.50 164 ILE A O 1
ATOM 1269 N N . MET A 1 165 ? -3.939 3.999 9.815 1.00 89.06 165 MET A N 1
ATOM 1270 C CA . MET A 1 165 ? -4.585 2.847 9.185 1.00 89.06 165 MET A CA 1
ATOM 1271 C C . MET A 1 165 ? -4.318 2.802 7.676 1.00 89.06 165 MET A C 1
ATOM 1273 O O . MET A 1 165 ? -3.908 1.765 7.150 1.00 89.06 165 MET A O 1
ATOM 1277 N N . LYS A 1 166 ? -4.455 3.941 6.985 1.00 86.25 166 LYS A N 1
ATOM 1278 C CA . LYS A 1 166 ? -4.131 4.069 5.556 1.00 86.25 166 LYS A CA 1
ATOM 1279 C C . LYS A 1 166 ? -2.657 3.754 5.282 1.00 86.25 166 LYS A C 1
ATOM 1281 O O . LYS A 1 166 ? -2.339 3.063 4.314 1.00 86.25 166 LYS A O 1
ATOM 1286 N N . GLY A 1 167 ? -1.756 4.222 6.145 1.00 84.44 167 GLY A N 1
ATOM 1287 C CA . GLY A 1 167 ? -0.328 3.922 6.076 1.00 84.44 167 GLY A CA 1
ATOM 1288 C C . GLY A 1 167 ? -0.025 2.432 6.243 1.00 84.44 167 GLY A C 1
ATOM 1289 O O . GLY A 1 167 ? 0.787 1.889 5.495 1.00 84.44 167 GLY A O 1
ATOM 1290 N N . LEU A 1 168 ? -0.700 1.751 7.174 1.00 89.62 168 LEU A N 1
ATOM 1291 C CA . LEU A 1 168 ? -0.553 0.310 7.389 1.00 89.62 168 LEU A CA 1
ATOM 1292 C C . LEU A 1 168 ? -1.034 -0.502 6.185 1.00 89.62 168 LEU A C 1
ATOM 1294 O O . LEU A 1 168 ? -0.301 -1.378 5.732 1.00 89.62 168 LEU A O 1
ATOM 1298 N N . VAL A 1 169 ? -2.196 -0.178 5.612 1.00 90.56 169 VAL A N 1
ATOM 1299 C CA . VAL A 1 169 ? -2.677 -0.830 4.378 1.00 90.56 169 VAL A CA 1
ATOM 1300 C C . VAL A 1 169 ? -1.684 -0.633 3.231 1.00 90.56 169 VAL A C 1
ATOM 1302 O O . VAL A 1 169 ? -1.340 -1.594 2.545 1.00 90.56 169 VAL A O 1
ATOM 1305 N N . GLY A 1 170 ? -1.133 0.575 3.077 1.00 85.38 170 GLY A N 1
ATOM 1306 C CA . GLY A 1 170 ? -0.077 0.835 2.098 1.00 85.38 170 GLY A CA 1
ATOM 1307 C C . GLY A 1 170 ? 1.167 -0.037 2.311 1.00 85.38 170 GLY A C 1
ATOM 1308 O O . GLY A 1 170 ? 1.695 -0.600 1.356 1.00 85.38 170 GLY A O 1
ATOM 1309 N N . ARG A 1 171 ? 1.615 -0.216 3.560 1.00 87.69 171 ARG A N 1
ATOM 1310 C CA . ARG A 1 171 ? 2.741 -1.112 3.895 1.00 87.69 171 ARG A CA 1
ATOM 1311 C C . ARG A 1 171 ? 2.421 -2.581 3.615 1.00 87.69 171 ARG A C 1
ATOM 1313 O O . ARG A 1 171 ? 3.299 -3.315 3.170 1.00 87.69 171 ARG A O 1
ATOM 1320 N N . ILE A 1 172 ? 1.180 -3.014 3.841 1.00 90.56 172 ILE A N 1
ATOM 1321 C CA . ILE A 1 172 ? 0.723 -4.375 3.519 1.00 90.56 172 ILE A CA 1
ATOM 1322 C C . ILE A 1 172 ? 0.793 -4.617 2.006 1.00 90.56 172 ILE A C 1
ATOM 1324 O O . ILE A 1 172 ? 1.282 -5.664 1.578 1.00 90.56 172 ILE A O 1
ATOM 1328 N N . ASP A 1 173 ? 0.372 -3.646 1.192 1.00 89.00 173 ASP A N 1
ATOM 1329 C CA . ASP A 1 173 ? 0.467 -3.734 -0.270 1.00 89.00 173 ASP A CA 1
ATOM 1330 C C . ASP A 1 173 ? 1.922 -3.855 -0.743 1.00 89.00 173 ASP A C 1
ATOM 1332 O O . ASP A 1 173 ? 2.230 -4.671 -1.615 1.00 89.00 173 ASP A O 1
ATOM 1336 N N . ILE A 1 174 ? 2.832 -3.071 -0.157 1.00 86.25 174 ILE A N 1
ATOM 1337 C CA . ILE A 1 174 ? 4.262 -3.133 -0.484 1.00 86.25 174 ILE A CA 1
ATOM 1338 C C . ILE A 1 174 ? 4.893 -4.444 -0.003 1.00 86.25 174 ILE A C 1
ATOM 1340 O O . ILE A 1 174 ? 5.676 -5.045 -0.739 1.00 86.25 174 ILE A O 1
ATOM 1344 N N . ALA A 1 175 ? 4.521 -4.949 1.174 1.00 88.12 175 ALA A N 1
ATOM 1345 C CA . ALA A 1 175 ? 4.982 -6.249 1.655 1.00 88.12 175 ALA A CA 1
ATOM 1346 C C . ALA A 1 175 ? 4.543 -7.388 0.716 1.00 88.12 175 ALA A C 1
ATOM 1348 O O . ALA A 1 175 ? 5.352 -8.251 0.365 1.00 88.12 175 ALA A O 1
ATOM 1349 N N . LEU A 1 176 ? 3.294 -7.359 0.234 1.00 90.88 176 LEU A N 1
ATOM 1350 C CA . LEU A 1 176 ? 2.807 -8.309 -0.768 1.00 90.88 176 LEU A CA 1
ATOM 1351 C C . LEU A 1 176 ? 3.560 -8.150 -2.097 1.00 90.88 176 LEU A C 1
ATOM 1353 O O . LEU A 1 176 ? 3.908 -9.144 -2.738 1.00 90.88 176 LEU A O 1
ATOM 1357 N N . MET A 1 177 ? 3.834 -6.910 -2.511 1.00 88.62 177 MET A N 1
ATOM 1358 C CA . MET A 1 177 ? 4.621 -6.616 -3.708 1.00 88.62 177 MET A CA 1
ATOM 1359 C C . MET A 1 177 ? 6.019 -7.231 -3.615 1.00 88.62 177 MET A C 1
ATOM 1361 O O . MET A 1 177 ? 6.432 -7.914 -4.552 1.00 88.62 177 MET A O 1
ATOM 1365 N N . GLY A 1 178 ? 6.715 -7.045 -2.491 1.00 85.44 178 GLY A N 1
ATOM 1366 C CA . GLY A 1 178 ? 8.019 -7.651 -2.234 1.00 85.44 178 GLY A CA 1
ATOM 1367 C C . GLY A 1 178 ? 7.949 -9.174 -2.254 1.00 85.44 178 GLY A C 1
ATOM 1368 O O . GLY A 1 178 ? 8.696 -9.811 -2.994 1.00 85.44 178 GLY A O 1
ATOM 1369 N N . ALA A 1 179 ? 6.993 -9.767 -1.535 1.00 86.88 179 ALA A N 1
ATOM 1370 C CA . ALA A 1 179 ? 6.804 -11.218 -1.501 1.00 86.88 179 ALA A CA 1
ATOM 1371 C C . ALA A 1 179 ? 6.603 -11.823 -2.904 1.00 86.88 179 ALA A C 1
ATOM 1373 O O . ALA A 1 179 ? 7.174 -12.861 -3.221 1.00 86.88 179 ALA A O 1
ATOM 1374 N N . ASN A 1 180 ? 5.853 -11.143 -3.774 1.00 88.06 180 ASN A N 1
ATOM 1375 C CA . ASN A 1 180 ? 5.589 -11.598 -5.141 1.00 88.06 180 ASN A CA 1
ATOM 1376 C C . ASN A 1 180 ? 6.761 -11.413 -6.113 1.00 88.06 180 ASN A C 1
ATOM 1378 O O . ASN A 1 180 ? 6.695 -11.916 -7.234 1.00 88.06 180 ASN A O 1
ATOM 1382 N N . ASN A 1 181 ? 7.799 -10.669 -5.727 1.00 86.56 181 ASN A N 1
ATOM 1383 C CA . ASN A 1 181 ? 8.880 -10.271 -6.626 1.00 86.56 181 ASN A CA 1
ATOM 1384 C C . ASN A 1 181 ? 10.269 -10.722 -6.175 1.00 86.56 181 ASN A C 1
ATOM 1386 O O . ASN A 1 181 ? 11.234 -10.299 -6.799 1.00 86.56 181 ASN A O 1
ATOM 1390 N N . GLY A 1 182 ? 10.376 -11.594 -5.167 1.00 83.06 182 GLY A N 1
ATOM 1391 C CA . GLY A 1 182 ? 11.664 -12.083 -4.661 1.00 83.06 182 GLY A CA 1
ATOM 1392 C C . GLY A 1 182 ? 12.251 -11.233 -3.530 1.00 83.06 182 GLY A C 1
ATOM 1393 O O . GLY A 1 182 ? 13.464 -11.185 -3.367 1.00 83.06 182 GLY A O 1
ATOM 1394 N N . GLY A 1 183 ? 11.406 -10.547 -2.757 1.00 83.38 183 GLY A N 1
ATOM 1395 C CA . GLY A 1 183 ? 11.826 -9.709 -1.634 1.00 83.38 183 GLY A CA 1
ATOM 1396 C C . GLY A 1 183 ? 12.408 -8.362 -2.064 1.00 83.38 183 GLY A C 1
ATOM 1397 O O . GLY A 1 183 ? 12.156 -7.888 -3.171 1.00 83.38 183 GLY A O 1
ATOM 1398 N N . GLU A 1 184 ? 13.168 -7.732 -1.165 1.00 82.38 184 GLU A N 1
ATOM 1399 C CA . GLU A 1 184 ? 13.802 -6.429 -1.414 1.00 82.38 184 GLU A CA 1
ATOM 1400 C C . GLU A 1 184 ? 14.742 -6.485 -2.623 1.00 82.38 184 GLU A C 1
ATOM 1402 O O . GLU A 1 184 ? 14.617 -5.655 -3.520 1.00 82.38 184 GLU A O 1
ATOM 1407 N N . ASP A 1 185 ? 15.591 -7.511 -2.721 1.00 83.62 185 ASP A N 1
ATOM 1408 C CA . ASP A 1 185 ? 16.540 -7.675 -3.830 1.00 83.62 185 ASP A CA 1
ATOM 1409 C C . ASP A 1 185 ? 15.842 -7.674 -5.193 1.00 83.62 185 ASP A C 1
ATOM 1411 O O . ASP A 1 185 ? 16.275 -7.008 -6.136 1.00 83.62 185 ASP A O 1
ATOM 1415 N N . GLY A 1 186 ? 14.707 -8.368 -5.287 1.00 84.62 186 GLY A N 1
ATOM 1416 C CA . GLY A 1 186 ? 13.906 -8.402 -6.501 1.00 84.62 186 GLY A CA 1
ATOM 1417 C C . GLY A 1 186 ? 13.237 -7.066 -6.834 1.00 84.62 186 GLY A C 1
ATOM 1418 O O . GLY A 1 186 ? 13.097 -6.729 -8.011 1.00 84.62 186 GLY A O 1
ATOM 1419 N N . LEU A 1 187 ? 12.861 -6.272 -5.827 1.00 86.00 187 LEU A N 1
ATOM 1420 C CA . LEU A 1 187 ? 12.337 -4.914 -6.021 1.00 86.00 187 LEU A CA 1
ATOM 1421 C C . LEU A 1 187 ? 13.428 -3.904 -6.401 1.00 86.00 187 LEU A C 1
ATOM 1423 O O . LEU A 1 187 ? 13.125 -2.921 -7.082 1.00 86.00 187 LEU A O 1
ATOM 1427 N N . MET A 1 188 ? 14.671 -4.157 -5.990 1.00 85.94 188 MET A N 1
ATOM 1428 C CA . MET A 1 188 ? 15.828 -3.295 -6.226 1.00 85.94 188 MET A CA 1
ATOM 1429 C C . MET A 1 188 ? 16.476 -3.495 -7.603 1.00 85.94 188 MET A C 1
ATOM 1431 O O . MET A 1 188 ? 17.364 -2.729 -7.969 1.00 85.94 188 MET A O 1
ATOM 1435 N N . MET A 1 189 ? 16.051 -4.474 -8.403 1.00 87.56 189 MET A N 1
ATOM 1436 C CA . MET A 1 189 ? 16.565 -4.649 -9.766 1.00 87.56 189 MET A CA 1
ATOM 1437 C C . MET A 1 189 ? 16.187 -3.465 -10.666 1.00 87.56 189 MET A C 1
ATOM 1439 O O . MET A 1 189 ? 15.038 -3.028 -10.655 1.00 87.56 189 MET A O 1
ATOM 1443 N N . ASN A 1 190 ? 17.127 -2.971 -11.475 1.00 87.69 190 ASN A N 1
ATOM 1444 C CA . ASN A 1 190 ? 16.833 -1.928 -12.460 1.00 87.69 190 ASN A CA 1
ATOM 1445 C C . ASN A 1 190 ? 16.070 -2.519 -13.646 1.00 87.69 190 ASN A C 1
ATOM 1447 O O . ASN A 1 190 ? 16.460 -3.546 -14.202 1.00 87.69 190 ASN A O 1
ATOM 1451 N N . VAL A 1 191 ? 14.991 -1.851 -14.040 1.00 87.94 191 VAL A N 1
ATOM 1452 C CA . VAL A 1 191 ? 14.156 -2.220 -15.183 1.00 87.94 191 VAL A CA 1
ATOM 1453 C C . VAL A 1 191 ? 13.869 -0.997 -16.045 1.00 87.94 191 VAL A C 1
ATOM 1455 O O . VAL A 1 191 ? 13.953 0.147 -15.593 1.00 87.94 191 VAL A O 1
ATOM 1458 N N . ILE A 1 192 ? 13.510 -1.247 -17.302 1.00 84.88 192 ILE A N 1
ATOM 1459 C CA . ILE A 1 192 ? 13.013 -0.198 -18.193 1.00 84.88 192 ILE A CA 1
ATOM 1460 C C . ILE A 1 192 ? 11.692 0.324 -17.620 1.00 84.88 192 ILE A C 1
ATOM 1462 O O . ILE A 1 192 ? 10.796 -0.462 -17.298 1.00 84.88 192 ILE A O 1
ATOM 1466 N N . CYS A 1 193 ? 11.586 1.644 -17.470 1.00 78.94 193 CYS A N 1
ATOM 1467 C CA . CYS A 1 193 ? 10.404 2.268 -16.897 1.00 78.94 193 CYS A CA 1
ATOM 1468 C C . CYS A 1 193 ? 9.218 2.198 -17.879 1.00 78.94 193 CYS A C 1
ATOM 1470 O O . CYS A 1 193 ? 9.379 2.551 -19.050 1.00 78.94 193 CYS A O 1
ATOM 1472 N N . PRO A 1 194 ? 8.024 1.756 -17.437 1.00 77.44 194 PRO A N 1
ATOM 1473 C CA . PRO A 1 194 ? 6.816 1.847 -18.245 1.00 77.44 194 PRO A CA 1
ATOM 1474 C C . PRO A 1 194 ? 6.506 3.301 -18.614 1.00 77.44 194 PRO A C 1
ATOM 1476 O O . PRO A 1 194 ? 6.639 4.200 -17.786 1.00 77.44 194 PRO A O 1
ATOM 1479 N N . LEU A 1 195 ? 6.028 3.528 -19.839 1.00 77.06 195 LEU A N 1
ATOM 1480 C CA . LEU A 1 195 ? 5.572 4.851 -20.262 1.00 77.06 195 LEU A CA 1
ATOM 1481 C C . LEU A 1 195 ? 4.397 5.321 -19.391 1.00 77.06 195 LEU A C 1
ATOM 1483 O O . LEU A 1 195 ? 3.449 4.572 -19.125 1.00 77.06 195 LEU A O 1
ATOM 1487 N N . ALA A 1 196 ? 4.460 6.584 -18.980 1.00 80.88 196 ALA A N 1
ATOM 1488 C CA . ALA A 1 196 ? 3.461 7.233 -18.147 1.00 80.88 196 ALA A CA 1
ATOM 1489 C C . ALA A 1 196 ? 3.100 8.614 -18.691 1.00 80.88 196 ALA A C 1
ATOM 1491 O O . ALA A 1 196 ? 3.923 9.301 -19.292 1.00 80.88 196 ALA A O 1
ATOM 1492 N N . SER A 1 197 ? 1.851 9.022 -18.463 1.00 83.62 197 SER A N 1
ATOM 1493 C CA . SER A 1 197 ? 1.370 10.337 -18.877 1.00 83.62 197 SER A CA 1
ATOM 1494 C C . SER A 1 197 ? 2.110 11.454 -18.137 1.00 83.62 197 SER A C 1
ATOM 1496 O O . SER A 1 197 ? 2.077 11.523 -16.905 1.00 83.62 197 SER A O 1
ATOM 1498 N N . SER A 1 198 ? 2.716 12.373 -18.892 1.00 83.12 198 SER A N 1
ATOM 1499 C CA . SER A 1 198 ? 3.421 13.539 -18.351 1.00 83.12 198 SER A CA 1
ATOM 1500 C C . SER A 1 198 ? 2.532 14.426 -17.476 1.00 83.12 198 SER A C 1
ATOM 1502 O O . SER A 1 198 ? 3.025 14.989 -16.500 1.00 83.12 198 SER A O 1
ATOM 1504 N N . SER A 1 199 ? 1.234 14.542 -17.788 1.00 85.44 199 SER A N 1
ATOM 1505 C CA . SER A 1 199 ? 0.301 15.341 -16.982 1.00 85.44 199 SER A CA 1
ATOM 1506 C C . SER A 1 199 ? 0.029 14.690 -15.627 1.00 85.44 199 SER A C 1
ATOM 1508 O O . SER A 1 199 ? 0.103 15.360 -14.604 1.00 85.44 199 SER A O 1
ATOM 1510 N N . ALA A 1 200 ? -0.181 13.373 -15.596 1.00 85.88 200 ALA A N 1
ATOM 1511 C CA . ALA A 1 200 ? -0.412 12.636 -14.356 1.00 85.88 200 ALA A CA 1
ATOM 1512 C C . ALA A 1 200 ? 0.824 12.642 -13.438 1.00 85.88 200 ALA A C 1
ATOM 1514 O O . ALA A 1 200 ? 0.689 12.778 -12.222 1.00 85.88 200 ALA A O 1
ATOM 1515 N N . LEU A 1 201 ? 2.032 12.554 -14.008 1.00 88.06 201 LEU A N 1
ATOM 1516 C CA . LEU A 1 201 ? 3.279 12.690 -13.246 1.00 88.06 201 LEU A CA 1
ATOM 1517 C C . LEU A 1 201 ? 3.463 14.105 -12.686 1.00 88.06 201 LEU A C 1
ATOM 1519 O O . LEU A 1 201 ? 3.924 14.254 -11.556 1.00 88.06 201 LEU A O 1
ATOM 1523 N N . ALA A 1 202 ? 3.083 15.138 -13.444 1.00 86.62 202 ALA A N 1
ATOM 1524 C CA . ALA A 1 202 ? 3.111 16.517 -12.962 1.00 86.62 202 ALA A CA 1
ATOM 1525 C C . ALA A 1 202 ? 2.133 16.721 -11.795 1.00 86.62 202 ALA A C 1
ATOM 1527 O O . ALA A 1 202 ? 2.523 17.269 -10.769 1.00 86.62 202 ALA A O 1
ATOM 1528 N N . THR A 1 203 ? 0.907 16.198 -11.897 1.00 87.06 203 THR A N 1
ATOM 1529 C CA . THR A 1 203 ? -0.061 16.216 -10.791 1.00 87.06 203 THR A CA 1
ATOM 1530 C C . THR A 1 203 ? 0.479 15.486 -9.560 1.00 87.06 203 THR A C 1
ATOM 1532 O O . THR A 1 203 ? 0.433 16.033 -8.462 1.00 87.06 203 THR A O 1
ATOM 1535 N N . ALA A 1 204 ? 1.072 14.297 -9.722 1.00 86.00 204 ALA A N 1
ATOM 1536 C CA . ALA A 1 204 ? 1.693 13.579 -8.606 1.00 86.00 204 ALA A CA 1
ATOM 1537 C C . ALA A 1 204 ? 2.834 14.394 -7.969 1.00 86.00 204 ALA A C 1
ATOM 1539 O O . ALA A 1 204 ? 2.945 14.449 -6.747 1.00 86.00 204 ALA A O 1
ATOM 1540 N N . SER A 1 205 ? 3.651 15.071 -8.781 1.00 86.50 205 SER A N 1
ATOM 1541 C CA . SER A 1 205 ? 4.725 15.947 -8.301 1.00 86.50 205 SER A CA 1
ATOM 1542 C C . SER A 1 205 ? 4.191 17.158 -7.528 1.00 86.50 205 SER A C 1
ATOM 1544 O O . SER A 1 205 ? 4.766 17.528 -6.506 1.00 86.50 205 SER A O 1
ATOM 1546 N N . ASN A 1 206 ? 3.082 17.752 -7.974 1.00 85.56 206 ASN A N 1
ATOM 1547 C CA . ASN A 1 206 ? 2.431 18.866 -7.280 1.00 85.56 206 ASN A CA 1
ATOM 1548 C C . ASN A 1 206 ? 1.839 18.425 -5.934 1.00 85.56 206 ASN A C 1
ATOM 1550 O O . ASN A 1 206 ? 1.999 19.132 -4.940 1.00 85.56 206 ASN A O 1
ATOM 1554 N N . MET A 1 207 ? 1.237 17.230 -5.879 1.00 84.19 207 MET A N 1
ATOM 1555 C CA . MET A 1 207 ? 0.757 16.619 -4.633 1.00 84.19 207 MET A CA 1
ATOM 1556 C C . MET A 1 207 ? 1.896 16.370 -3.637 1.00 84.19 207 MET A C 1
ATOM 1558 O O . MET A 1 207 ? 1.740 16.642 -2.450 1.00 84.19 207 MET A O 1
ATOM 1562 N N . VAL A 1 208 ? 3.059 15.905 -4.110 1.00 83.81 208 VAL A N 1
ATOM 1563 C CA . VAL A 1 208 ? 4.260 15.736 -3.269 1.00 83.81 208 VAL A CA 1
ATOM 1564 C C . VAL A 1 208 ? 4.744 17.071 -2.713 1.00 83.81 208 VAL A C 1
ATOM 1566 O O . VAL A 1 208 ? 5.119 17.139 -1.549 1.00 83.81 208 VAL A O 1
ATOM 1569 N N . GLY A 1 209 ? 4.741 18.123 -3.534 1.00 77.00 209 GLY A N 1
ATOM 1570 C CA . GLY A 1 209 ? 5.167 19.465 -3.134 1.00 77.00 209 GLY A CA 1
ATOM 1571 C C . GLY A 1 209 ? 4.159 20.230 -2.271 1.00 77.00 209 GLY A C 1
ATOM 1572 O O . GLY A 1 209 ? 4.427 21.376 -1.930 1.00 77.00 209 GLY A O 1
ATOM 1573 N N . GLY A 1 210 ? 3.003 19.639 -1.942 1.00 73.81 210 GLY A N 1
ATOM 1574 C CA . GLY A 1 210 ? 1.958 20.296 -1.149 1.00 73.81 210 GLY A CA 1
ATOM 1575 C C . GLY A 1 210 ? 1.190 21.397 -1.892 1.00 73.81 210 GLY A C 1
ATOM 1576 O O . GLY A 1 210 ? 0.485 22.175 -1.257 1.00 73.81 210 GLY A O 1
ATOM 1577 N N . TYR A 1 211 ? 1.311 21.473 -3.222 1.00 68.00 211 TYR A N 1
ATOM 1578 C CA . TYR A 1 211 ? 0.594 22.453 -4.048 1.00 68.00 211 TYR A CA 1
ATOM 1579 C C . TYR A 1 211 ? -0.856 22.042 -4.352 1.00 68.00 211 TYR A C 1
ATOM 1581 O O . TYR A 1 211 ? -1.658 22.880 -4.753 1.00 68.00 211 TYR A O 1
ATOM 1589 N N . GLU A 1 212 ? -1.194 20.764 -4.168 1.00 66.94 212 GLU A N 1
ATOM 1590 C CA . GLU A 1 212 ? -2.550 20.224 -4.326 1.00 66.94 212 GLU A CA 1
ATOM 1591 C C . GLU A 1 212 ? -3.241 20.098 -2.963 1.00 66.94 212 GLU A C 1
ATOM 1593 O O . GLU A 1 212 ? -2.661 19.595 -1.996 1.00 66.94 212 GLU A O 1
ATOM 1598 N N . THR A 1 213 ? -4.496 20.540 -2.882 1.00 53.31 213 THR A N 1
ATOM 1599 C CA . THR A 1 213 ? -5.288 20.497 -1.649 1.00 53.31 213 THR A CA 1
ATOM 1600 C C . THR A 1 213 ? -5.764 19.069 -1.353 1.00 53.31 213 THR A C 1
ATOM 1602 O O . THR A 1 213 ? -6.123 18.308 -2.248 1.00 53.31 213 THR A O 1
ATOM 1605 N N . GLY A 1 214 ? -5.752 18.668 -0.077 1.00 57.00 214 GLY A N 1
ATOM 1606 C CA . GLY A 1 214 ? -6.211 17.337 0.355 1.00 57.00 214 GLY A CA 1
ATOM 1607 C C . GLY A 1 214 ? -5.134 16.245 0.410 1.00 57.00 214 GLY A C 1
ATOM 1608 O O . GLY A 1 214 ? -5.446 15.100 0.741 1.00 57.00 214 GLY A O 1
ATOM 1609 N N . PHE A 1 215 ? -3.865 16.579 0.149 1.00 60.56 215 PHE A N 1
ATOM 1610 C CA . PHE A 1 215 ? -2.730 15.693 0.408 1.00 60.56 215 PHE A CA 1
ATOM 1611 C C . PHE A 1 215 ? -1.813 16.288 1.477 1.00 60.56 215 PHE A C 1
ATOM 1613 O O . PHE A 1 215 ? -1.433 17.452 1.413 1.00 60.56 215 PHE A O 1
ATOM 1620 N N . ILE A 1 216 ? -1.445 15.479 2.470 1.00 65.38 216 ILE A N 1
ATOM 1621 C CA . ILE A 1 216 ? -0.469 15.895 3.478 1.00 65.38 216 ILE A CA 1
ATOM 1622 C C . ILE A 1 216 ? 0.912 15.726 2.869 1.00 65.38 216 ILE A C 1
ATOM 1624 O O . ILE A 1 216 ? 1.293 14.611 2.494 1.00 65.38 216 ILE A O 1
ATOM 1628 N N . ALA A 1 217 ? 1.642 16.835 2.773 1.00 69.12 217 ALA A N 1
ATOM 1629 C CA . ALA A 1 217 ? 2.993 16.832 2.248 1.00 69.12 217 ALA A CA 1
ATOM 1630 C C . ALA A 1 217 ? 3.884 15.881 3.079 1.00 69.12 217 ALA A C 1
ATOM 1632 O O . ALA A 1 217 ? 3.840 15.900 4.315 1.00 69.12 217 ALA A O 1
ATOM 1633 N N . PRO A 1 218 ? 4.662 15.005 2.425 1.00 75.19 218 PRO A N 1
ATOM 1634 C CA . PRO A 1 218 ? 5.617 14.138 3.103 1.00 75.19 218 PRO A CA 1
ATOM 1635 C C . PRO A 1 218 ? 6.787 14.945 3.688 1.00 75.19 218 PRO A C 1
ATOM 1637 O O . PRO A 1 218 ? 7.008 16.095 3.320 1.00 75.19 218 PRO A O 1
ATOM 1640 N N . LYS A 1 219 ? 7.560 14.336 4.597 1.00 81.25 219 LYS A N 1
ATOM 1641 C CA . LYS A 1 219 ? 8.748 14.985 5.190 1.00 81.25 219 LYS A CA 1
ATOM 1642 C C . LYS A 1 219 ? 9.771 15.325 4.103 1.00 81.25 219 LYS A C 1
ATOM 1644 O O . LYS A 1 219 ? 9.882 14.567 3.145 1.00 81.25 219 LYS A O 1
ATOM 1649 N N . ASP A 1 220 ? 10.584 16.363 4.296 1.00 81.31 220 ASP A N 1
ATOM 1650 C CA . ASP A 1 220 ? 11.510 16.885 3.271 1.00 81.31 220 ASP A CA 1
ATOM 1651 C C . ASP A 1 220 ? 12.355 15.817 2.560 1.00 81.31 220 ASP A C 1
ATOM 1653 O O . ASP A 1 220 ? 12.471 15.815 1.335 1.00 81.31 220 ASP A O 1
ATOM 1657 N N . GLU A 1 221 ? 12.906 14.855 3.303 1.00 84.75 221 GLU A N 1
ATOM 1658 C CA . GLU A 1 221 ? 13.709 13.780 2.708 1.00 84.75 221 GLU A CA 1
ATOM 1659 C C . GLU A 1 221 ? 12.862 12.771 1.912 1.00 84.75 221 GLU A C 1
ATOM 1661 O O . GLU A 1 221 ? 13.272 12.310 0.847 1.00 84.75 221 GLU A O 1
ATOM 1666 N N . GLU A 1 222 ? 11.664 12.436 2.395 1.00 85.00 222 GLU A N 1
ATOM 1667 C CA . GLU A 1 222 ? 10.719 11.578 1.668 1.00 85.00 222 GLU A CA 1
ATOM 1668 C C . GLU A 1 222 ? 10.225 12.281 0.399 1.00 85.00 222 GLU A C 1
ATOM 1670 O O . GLU A 1 222 ? 10.186 11.671 -0.669 1.00 85.00 222 GLU A O 1
ATOM 1675 N N . MET A 1 223 ? 9.901 13.572 0.514 1.00 86.19 223 MET A N 1
ATOM 1676 C CA . MET A 1 223 ? 9.501 14.449 -0.581 1.00 86.19 223 MET A CA 1
ATOM 1677 C C . MET A 1 223 ? 10.566 14.458 -1.676 1.00 86.19 223 MET A C 1
ATOM 1679 O O . MET A 1 223 ? 10.270 14.138 -2.827 1.00 86.19 223 MET A O 1
ATOM 1683 N N . ARG A 1 224 ? 11.820 14.745 -1.308 1.00 87.38 224 ARG A N 1
ATOM 1684 C CA . ARG A 1 224 ? 12.964 14.780 -2.225 1.00 87.38 224 ARG A CA 1
ATOM 1685 C C . ARG A 1 224 ? 13.158 13.443 -2.938 1.00 87.38 224 ARG A C 1
ATOM 1687 O O . ARG A 1 224 ? 13.316 13.413 -4.156 1.00 87.38 224 ARG A O 1
ATOM 1694 N N . ARG A 1 225 ? 13.106 12.329 -2.200 1.00 88.19 225 ARG A N 1
ATOM 1695 C CA . ARG A 1 225 ? 13.234 10.980 -2.778 1.00 88.19 225 ARG A CA 1
ATOM 1696 C C . ARG A 1 225 ? 12.103 10.683 -3.759 1.00 88.19 225 ARG A C 1
ATOM 1698 O O . ARG A 1 225 ? 12.371 10.241 -4.868 1.00 88.19 225 ARG A O 1
ATOM 1705 N N . VAL A 1 226 ? 10.848 10.960 -3.405 1.00 89.75 226 VAL A N 1
ATOM 1706 C CA . VAL A 1 226 ? 9.715 10.722 -4.315 1.00 89.75 226 VAL A CA 1
ATOM 1707 C C . VAL A 1 226 ? 9.780 11.627 -5.549 1.00 89.75 226 VAL A C 1
ATOM 1709 O O . VAL A 1 226 ? 9.503 11.156 -6.650 1.00 89.75 226 VAL A O 1
ATOM 1712 N N . GLN A 1 227 ? 10.191 12.890 -5.409 1.00 88.62 227 GLN A N 1
ATOM 1713 C CA . GLN A 1 227 ? 10.390 13.792 -6.549 1.00 88.62 227 GLN A CA 1
ATOM 1714 C C . GLN A 1 227 ? 11.465 13.278 -7.512 1.00 88.62 227 GLN A C 1
ATOM 1716 O O . GLN A 1 227 ? 11.245 13.301 -8.723 1.00 88.62 227 GLN A O 1
ATOM 1721 N N . ASN A 1 228 ? 12.585 12.759 -6.998 1.00 89.88 228 ASN A N 1
ATOM 1722 C CA . ASN A 1 228 ? 13.607 12.128 -7.834 1.00 89.88 228 ASN A CA 1
ATOM 1723 C C . ASN A 1 228 ? 13.044 10.929 -8.605 1.00 89.88 228 ASN A C 1
ATOM 1725 O O . ASN A 1 228 ? 13.223 10.850 -9.818 1.00 89.88 228 ASN A O 1
ATOM 1729 N N . LEU A 1 229 ? 12.288 10.048 -7.941 1.00 90.25 229 LEU A N 1
ATOM 1730 C CA . LEU A 1 229 ? 11.659 8.901 -8.604 1.00 90.25 229 LEU A CA 1
ATOM 1731 C C . LEU A 1 229 ? 10.693 9.349 -9.711 1.00 90.25 229 LEU A C 1
ATOM 1733 O O . LEU A 1 229 ? 10.739 8.820 -10.820 1.00 90.25 229 LEU A O 1
ATOM 1737 N N . LEU A 1 230 ? 9.846 10.348 -9.445 1.00 90.81 230 LEU A N 1
ATOM 1738 C CA . LEU A 1 230 ? 8.926 10.911 -10.441 1.00 90.81 230 LEU A CA 1
ATOM 1739 C C . LEU A 1 230 ? 9.668 11.543 -11.625 1.00 90.81 230 LEU A C 1
ATOM 1741 O O . LEU A 1 230 ? 9.234 11.391 -12.769 1.00 90.81 230 LEU A O 1
ATOM 1745 N N . LYS A 1 231 ? 10.796 12.213 -11.369 1.00 89.44 231 LYS A N 1
ATOM 1746 C CA . LYS A 1 231 ? 11.671 12.762 -12.408 1.00 89.44 231 LYS A CA 1
ATOM 1747 C C . LYS A 1 231 ? 12.262 11.651 -13.277 1.00 89.44 231 LYS A C 1
ATOM 1749 O O . LYS A 1 231 ? 12.134 11.727 -14.495 1.00 89.44 231 LYS A O 1
ATOM 1754 N N . SER A 1 232 ? 12.814 10.599 -12.674 1.00 89.00 232 SER A N 1
ATOM 1755 C CA . SER A 1 232 ? 13.365 9.447 -13.399 1.00 89.00 232 SER A CA 1
ATOM 1756 C C . SER A 1 232 ? 12.312 8.762 -14.273 1.00 89.00 232 SER A C 1
ATOM 1758 O O . SER A 1 232 ? 12.594 8.427 -15.423 1.00 89.00 232 SER A O 1
ATOM 1760 N N . ILE A 1 233 ? 11.073 8.626 -13.777 1.00 89.06 233 ILE A N 1
ATOM 1761 C CA . ILE A 1 233 ? 9.944 8.118 -14.575 1.00 89.06 233 ILE A CA 1
ATOM 1762 C C . ILE A 1 233 ? 9.660 9.048 -15.763 1.00 89.06 233 ILE A C 1
ATOM 1764 O O . ILE A 1 233 ? 9.544 8.582 -16.894 1.00 89.06 233 ILE A O 1
ATOM 1768 N N . LYS A 1 234 ? 9.564 10.362 -15.525 1.00 87.94 234 LYS A N 1
ATOM 1769 C CA . LYS A 1 234 ? 9.275 11.362 -16.567 1.00 87.94 234 LYS A CA 1
ATOM 1770 C C . LYS A 1 234 ? 10.346 11.395 -17.661 1.00 87.94 234 LYS A C 1
ATOM 1772 O O . LYS A 1 234 ? 10.022 11.593 -18.827 1.00 87.94 234 LYS A O 1
ATOM 1777 N N . GLU A 1 235 ? 11.606 11.219 -17.284 1.00 87.44 235 GLU A N 1
ATOM 1778 C CA . GLU A 1 235 ? 12.757 11.223 -18.193 1.00 87.44 235 GLU A CA 1
ATOM 1779 C C . GLU A 1 235 ? 12.980 9.869 -18.885 1.00 87.44 235 GLU A C 1
ATOM 1781 O O . GLU A 1 235 ? 13.898 9.744 -19.694 1.00 87.44 235 GLU A O 1
ATOM 1786 N N . GLY A 1 236 ? 12.158 8.854 -18.585 1.00 82.94 236 GLY A N 1
ATOM 1787 C CA . GLY A 1 236 ? 12.288 7.511 -19.155 1.00 82.94 236 GLY A CA 1
ATOM 1788 C C . GLY A 1 236 ? 13.570 6.790 -18.731 1.00 82.94 236 GLY A C 1
ATOM 1789 O O . GLY A 1 236 ? 14.017 5.873 -19.420 1.00 82.94 236 GLY A O 1
ATOM 1790 N N . GLN A 1 237 ? 14.178 7.208 -17.618 1.00 87.25 237 GLN A N 1
ATOM 1791 C CA . GLN A 1 237 ? 15.379 6.577 -17.084 1.00 87.25 237 GLN A CA 1
ATOM 1792 C C . GLN A 1 237 ? 15.054 5.169 -16.558 1.00 87.25 237 GLN A C 1
ATOM 1794 O O . GLN A 1 237 ? 13.910 4.897 -16.175 1.00 87.25 237 GLN A O 1
ATOM 1799 N N . PRO A 1 238 ? 16.037 4.253 -16.510 1.00 86.50 238 PRO A N 1
ATOM 1800 C CA . PRO A 1 238 ? 15.884 3.005 -15.776 1.00 86.50 238 PRO A CA 1
ATOM 1801 C C . PRO A 1 238 ? 15.483 3.292 -14.327 1.00 86.50 238 PRO A C 1
ATOM 1803 O O . PRO A 1 238 ? 16.058 4.166 -13.684 1.00 86.50 238 PRO A O 1
ATOM 1806 N N . VAL A 1 239 ? 14.498 2.554 -13.820 1.00 89.25 239 VAL A N 1
ATOM 1807 C CA . VAL A 1 239 ? 14.028 2.677 -12.435 1.00 89.25 239 VAL A CA 1
ATOM 1808 C C . VAL A 1 239 ? 14.079 1.326 -11.744 1.00 89.25 239 VAL A C 1
ATOM 1810 O O . VAL A 1 239 ? 14.039 0.272 -12.383 1.00 89.25 239 VAL A O 1
ATOM 1813 N N . ARG A 1 240 ? 14.104 1.343 -10.414 1.00 90.06 240 ARG A N 1
ATOM 1814 C CA . ARG A 1 240 ? 13.949 0.133 -9.600 1.00 90.06 240 ARG A CA 1
ATOM 1815 C C . ARG A 1 240 ? 12.619 -0.558 -9.914 1.00 90.06 240 ARG A C 1
ATOM 1817 O O . ARG A 1 240 ? 11.585 0.099 -10.058 1.00 90.06 240 ARG A O 1
ATOM 1824 N N . LYS A 1 241 ? 12.613 -1.891 -9.965 1.00 89.31 241 LYS A N 1
ATOM 1825 C CA . LYS A 1 241 ? 11.443 -2.716 -10.303 1.00 89.31 241 LYS A CA 1
ATOM 1826 C C . LYS A 1 241 ? 10.225 -2.381 -9.444 1.00 89.31 241 LYS A C 1
ATOM 1828 O O . LYS A 1 241 ? 9.117 -2.322 -9.970 1.00 89.31 241 LYS A O 1
ATOM 1833 N N . GLY A 1 242 ? 10.419 -2.091 -8.155 1.00 88.19 242 GLY A N 1
ATOM 1834 C CA . GLY A 1 242 ? 9.331 -1.644 -7.277 1.00 88.19 242 GLY A CA 1
ATOM 1835 C C . GLY A 1 242 ? 8.626 -0.373 -7.771 1.00 88.19 242 GLY A C 1
ATOM 1836 O O . GLY A 1 242 ? 7.400 -0.304 -7.726 1.00 88.19 242 GLY A O 1
ATOM 1837 N N . VAL A 1 243 ? 9.367 0.590 -8.333 1.00 89.62 243 VAL A N 1
ATOM 1838 C CA . VAL A 1 243 ? 8.806 1.815 -8.936 1.00 89.62 243 VAL A CA 1
ATOM 1839 C C . VAL A 1 243 ? 7.985 1.479 -10.177 1.00 89.62 243 VAL A C 1
ATOM 1841 O O . VAL A 1 243 ? 6.854 1.939 -10.307 1.00 89.62 243 VAL A O 1
ATOM 1844 N N . ALA A 1 244 ? 8.515 0.638 -11.069 1.00 89.19 244 ALA A N 1
ATOM 1845 C CA . ALA A 1 244 ? 7.810 0.222 -12.281 1.00 89.19 244 ALA A CA 1
ATOM 1846 C C . ALA A 1 244 ? 6.508 -0.542 -11.970 1.00 89.19 244 ALA A C 1
ATOM 1848 O O . ALA A 1 244 ? 5.485 -0.341 -12.631 1.00 89.19 244 ALA A O 1
ATOM 1849 N N . ILE A 1 245 ? 6.521 -1.389 -10.935 1.00 88.75 245 ILE A N 1
ATOM 1850 C CA . ILE A 1 245 ? 5.323 -2.094 -10.465 1.00 88.75 245 ILE A CA 1
ATOM 1851 C C . ILE A 1 245 ? 4.331 -1.103 -9.853 1.00 88.75 245 ILE A C 1
ATOM 1853 O O . ILE A 1 245 ? 3.150 -1.157 -10.192 1.00 88.75 245 ILE A O 1
ATOM 1857 N N . ALA A 1 246 ? 4.787 -0.182 -8.997 1.00 88.25 246 ALA A N 1
ATOM 1858 C CA . ALA A 1 246 ? 3.932 0.852 -8.417 1.00 88.25 246 ALA A CA 1
ATOM 1859 C C . ALA A 1 246 ? 3.256 1.693 -9.504 1.00 88.25 246 ALA A C 1
ATOM 1861 O O . ALA A 1 246 ? 2.050 1.918 -9.437 1.00 88.25 246 ALA A O 1
ATOM 1862 N N . LEU A 1 247 ? 4.004 2.078 -10.538 1.00 88.94 247 LEU A N 1
ATOM 1863 C CA . LEU A 1 247 ? 3.490 2.798 -11.693 1.00 88.94 247 LEU A CA 1
ATOM 1864 C C . LEU A 1 247 ? 2.411 2.002 -12.431 1.00 88.94 247 LEU A C 1
ATOM 1866 O O . LEU A 1 247 ? 1.314 2.510 -12.645 1.00 88.94 247 LEU A O 1
ATOM 1870 N N . SER A 1 248 ? 2.692 0.739 -12.747 1.00 87.12 248 SER A N 1
ATOM 1871 C CA . SER A 1 248 ? 1.756 -0.138 -13.462 1.00 87.12 248 SER A CA 1
ATOM 1872 C C . SER A 1 248 ? 0.472 -0.391 -12.664 1.00 87.12 248 SER A C 1
ATOM 1874 O O . SER A 1 248 ? -0.620 -0.354 -13.216 1.00 87.12 248 SER A O 1
ATOM 1876 N N . GLN A 1 249 ? 0.583 -0.593 -11.349 1.00 86.75 249 GLN A N 1
ATOM 1877 C CA . GLN A 1 249 ? -0.559 -0.816 -10.452 1.00 86.75 249 GLN A CA 1
ATOM 1878 C C . GLN A 1 249 ? -1.359 0.450 -10.134 1.00 86.75 249 GLN A C 1
ATOM 1880 O O . GLN A 1 249 ? -2.410 0.363 -9.502 1.00 86.75 249 GLN A O 1
ATOM 1885 N N . SER A 1 250 ? -0.840 1.623 -10.491 1.00 85.69 250 SER A N 1
ATOM 1886 C CA . SER A 1 250 ? -1.536 2.899 -10.297 1.00 85.69 250 SER A CA 1
ATOM 1887 C C . SER A 1 250 ? -2.415 3.264 -11.487 1.00 85.69 250 SER A C 1
ATOM 1889 O O . SER A 1 250 ? -3.088 4.293 -11.453 1.00 85.69 250 SER A O 1
ATOM 1891 N N . LYS A 1 251 ? -2.401 2.441 -12.537 1.00 85.88 251 LYS A N 1
ATOM 1892 C CA . LYS A 1 251 ? -3.283 2.580 -13.685 1.00 85.88 251 LYS A CA 1
ATOM 1893 C C . LYS A 1 251 ? -4.603 1.858 -13.438 1.00 85.88 251 LYS A C 1
ATOM 1895 O O . LYS A 1 251 ? -4.632 0.777 -12.848 1.00 85.88 251 LYS A O 1
ATOM 1900 N N . ASP A 1 252 ? -5.694 2.474 -13.869 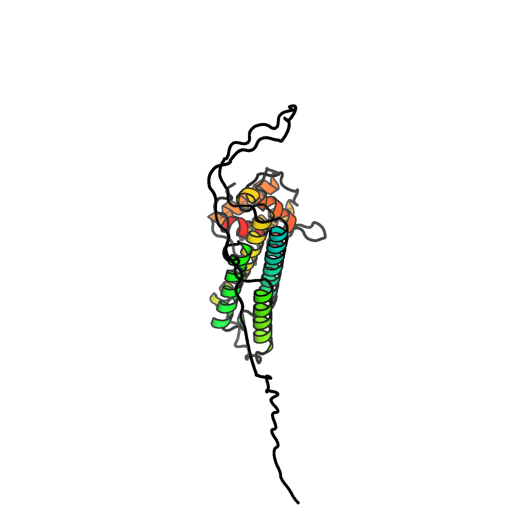1.00 81.38 252 ASP A N 1
ATOM 1901 C CA . ASP A 1 252 ? -7.017 1.863 -13.822 1.00 81.38 252 ASP A CA 1
ATOM 1902 C C . ASP A 1 252 ? -7.251 0.889 -14.997 1.00 81.38 252 ASP A C 1
ATOM 1904 O O . ASP A 1 252 ? -6.353 0.590 -15.787 1.00 81.38 252 ASP A O 1
ATOM 1908 N N . LYS A 1 253 ? -8.482 0.376 -15.126 1.00 75.81 253 LYS A N 1
ATOM 1909 C CA . LYS A 1 253 ? -8.870 -0.537 -16.219 1.00 75.81 253 LYS A CA 1
ATOM 1910 C C . LYS A 1 253 ? -8.755 0.093 -17.613 1.00 75.81 253 LYS A C 1
ATOM 1912 O O . LYS A 1 253 ? -8.707 -0.644 -18.593 1.00 75.81 253 LYS A O 1
ATOM 1917 N N . SER A 1 254 ? -8.729 1.420 -17.691 1.00 77.81 254 SER A N 1
ATOM 1918 C CA . SER A 1 254 ? -8.623 2.204 -18.921 1.00 77.81 254 SER A CA 1
ATOM 1919 C C . SER A 1 254 ? -7.175 2.627 -19.214 1.00 77.81 254 SER A C 1
ATOM 1921 O O . SER A 1 254 ? -6.954 3.468 -20.081 1.00 77.81 254 SER A O 1
ATOM 1923 N N . ASP A 1 255 ? -6.193 2.067 -18.493 1.00 77.44 255 ASP A N 1
ATOM 1924 C CA . ASP A 1 255 ? -4.769 2.442 -18.516 1.00 77.44 255 ASP A CA 1
ATOM 1925 C C . ASP A 1 255 ? -4.502 3.905 -18.103 1.00 77.44 255 ASP A C 1
ATOM 1927 O O . ASP A 1 255 ? -3.415 4.448 -18.323 1.00 77.44 255 ASP A O 1
ATOM 1931 N N . VAL A 1 256 ? -5.472 4.558 -17.454 1.00 82.50 256 VAL A N 1
ATOM 1932 C CA . VAL A 1 256 ? -5.334 5.935 -16.976 1.00 82.50 256 VAL A CA 1
ATOM 1933 C C . VAL A 1 256 ? -4.605 5.922 -15.638 1.00 82.50 256 VAL A C 1
ATOM 1935 O O . VAL A 1 256 ? -5.026 5.280 -14.675 1.00 82.50 256 VAL A O 1
ATOM 1938 N N . LEU A 1 257 ? -3.484 6.643 -15.572 1.00 86.69 257 LEU A N 1
ATOM 1939 C CA . LEU A 1 257 ? -2.659 6.740 -14.371 1.00 86.69 257 LEU A CA 1
ATOM 1940 C C . LEU A 1 257 ? -3.335 7.620 -13.311 1.00 86.69 257 LEU A C 1
ATOM 1942 O O . LEU A 1 257 ? -3.550 8.807 -13.548 1.00 86.69 257 LEU A O 1
ATOM 1946 N N . ASN A 1 258 ? -3.591 7.062 -12.125 1.00 88.44 258 ASN A N 1
ATOM 1947 C CA . ASN A 1 258 ? -4.082 7.806 -10.968 1.00 88.44 258 ASN A CA 1
ATOM 1948 C C . ASN A 1 258 ? -2.905 8.400 -10.156 1.00 88.44 258 ASN A C 1
ATOM 1950 O O . ASN A 1 258 ? -2.152 7.642 -9.531 1.00 88.44 258 ASN A O 1
ATOM 1954 N N . PRO A 1 259 ? -2.750 9.739 -10.105 1.00 86.31 259 PRO A N 1
ATOM 1955 C CA . PRO A 1 259 ? -1.622 10.385 -9.428 1.00 86.31 259 PRO A CA 1
ATOM 1956 C C . PRO A 1 259 ? -1.578 10.133 -7.917 1.00 86.31 259 PRO A C 1
ATOM 1958 O O . PRO A 1 259 ? -0.505 9.905 -7.359 1.00 86.31 259 PRO A O 1
ATOM 1961 N N . GLY A 1 260 ? -2.737 10.121 -7.251 1.00 83.38 260 GLY A N 1
ATOM 1962 C CA . GLY A 1 260 ? -2.825 9.930 -5.802 1.00 83.38 260 GLY A CA 1
ATOM 1963 C C . GLY A 1 260 ? -2.479 8.502 -5.372 1.00 83.38 260 GLY A C 1
ATOM 1964 O O . GLY A 1 260 ? -1.825 8.296 -4.344 1.00 83.38 260 GLY A O 1
ATOM 1965 N N . VAL A 1 261 ? -2.867 7.507 -6.180 1.00 84.44 261 VAL A N 1
ATOM 1966 C CA . VAL A 1 261 ? -2.490 6.099 -5.964 1.00 84.44 261 VAL A CA 1
ATOM 1967 C C . VAL A 1 261 ? -0.990 5.911 -6.179 1.00 84.44 261 VAL A C 1
ATOM 1969 O O . VAL A 1 261 ? -0.335 5.293 -5.336 1.00 84.44 261 VAL A O 1
ATOM 1972 N N . LEU A 1 262 ? -0.438 6.500 -7.246 1.00 89.38 262 LEU A N 1
ATOM 1973 C CA . LEU A 1 262 ? 0.998 6.460 -7.520 1.00 89.38 262 LEU A CA 1
ATOM 1974 C C . LEU A 1 262 ? 1.797 7.054 -6.365 1.00 89.38 262 LEU A C 1
ATOM 1976 O O . LEU A 1 262 ? 2.683 6.394 -5.827 1.00 89.38 262 LEU A O 1
ATOM 1980 N N . LEU A 1 263 ? 1.444 8.268 -5.944 1.00 87.88 263 LEU A N 1
ATOM 1981 C CA . LEU A 1 263 ? 2.099 8.944 -4.834 1.00 87.88 263 LEU A CA 1
ATOM 1982 C C . LEU A 1 263 ? 2.063 8.098 -3.556 1.00 87.88 263 LEU A C 1
ATOM 1984 O O . LEU A 1 263 ? 3.095 7.875 -2.924 1.00 87.88 263 LEU A O 1
ATOM 1988 N N . SER A 1 264 ? 0.892 7.567 -3.203 1.00 83.50 264 SER A N 1
ATOM 1989 C CA . SER A 1 264 ? 0.736 6.734 -2.006 1.00 83.50 264 SER A CA 1
ATOM 1990 C C . SER A 1 264 ? 1.645 5.498 -2.044 1.00 83.50 264 SER A C 1
ATOM 1992 O O . SER A 1 264 ? 2.283 5.173 -1.042 1.00 83.50 264 SER A O 1
ATOM 1994 N N . LYS A 1 265 ? 1.756 4.834 -3.204 1.00 87.44 265 LYS A N 1
ATOM 1995 C CA . LYS A 1 265 ? 2.627 3.661 -3.387 1.00 87.44 265 LYS A CA 1
ATOM 1996 C C . LYS A 1 265 ? 4.113 4.025 -3.350 1.00 87.44 265 LYS A C 1
ATOM 1998 O O . LYS A 1 265 ? 4.885 3.312 -2.712 1.00 87.44 265 LYS A O 1
ATOM 2003 N N . LEU A 1 266 ? 4.520 5.128 -3.982 1.00 89.38 266 LEU A N 1
ATOM 2004 C CA . LEU A 1 266 ? 5.914 5.590 -3.956 1.00 89.38 266 LEU A CA 1
ATOM 2005 C C . LEU A 1 266 ? 6.350 5.994 -2.544 1.00 89.38 266 LEU A C 1
ATOM 2007 O O . LEU A 1 266 ? 7.434 5.613 -2.110 1.00 89.38 266 LEU A O 1
ATOM 2011 N N . LEU A 1 267 ? 5.493 6.693 -1.795 1.00 86.75 267 LEU A N 1
ATOM 2012 C CA . LEU A 1 267 ? 5.761 7.024 -0.394 1.00 86.75 267 LEU A CA 1
ATOM 2013 C C . LEU A 1 267 ? 5.895 5.773 0.471 1.00 86.75 267 LEU A C 1
ATOM 2015 O O . LEU A 1 267 ? 6.812 5.688 1.287 1.00 86.75 267 LEU A O 1
ATOM 2019 N N . ALA A 1 268 ? 5.014 4.789 0.283 1.00 83.69 268 ALA A N 1
ATOM 2020 C CA . ALA A 1 268 ? 5.102 3.524 1.000 1.00 83.69 268 ALA A CA 1
ATOM 2021 C C . ALA A 1 268 ? 6.417 2.785 0.689 1.00 83.69 268 ALA A C 1
ATOM 2023 O O . ALA A 1 268 ? 7.085 2.331 1.617 1.00 83.69 268 ALA A O 1
ATOM 2024 N N . LEU A 1 269 ? 6.840 2.740 -0.581 1.00 86.94 269 LEU A N 1
ATOM 2025 C CA . LEU A 1 269 ? 8.125 2.155 -0.989 1.00 86.94 269 LEU A CA 1
ATOM 2026 C C . LEU A 1 269 ? 9.318 2.857 -0.331 1.00 86.94 269 LEU A C 1
ATOM 2028 O O . LEU A 1 269 ? 10.165 2.200 0.267 1.00 86.94 269 LEU A O 1
ATOM 2032 N N . VAL A 1 270 ? 9.367 4.189 -0.404 1.00 87.69 270 VAL A N 1
ATOM 2033 C CA . VAL A 1 270 ? 10.455 5.017 0.147 1.00 87.69 270 VAL A CA 1
ATOM 2034 C C . VAL A 1 270 ? 10.579 4.867 1.666 1.00 87.69 270 VAL A C 1
ATOM 2036 O O . VAL A 1 270 ? 11.698 4.856 2.192 1.00 87.69 270 VAL A O 1
ATOM 2039 N N . ARG A 1 271 ? 9.444 4.736 2.364 1.00 84.12 271 ARG A N 1
ATOM 2040 C CA . ARG A 1 271 ? 9.375 4.535 3.820 1.00 84.12 271 ARG A CA 1
ATOM 2041 C C . ARG A 1 271 ? 9.776 3.130 4.242 1.00 84.12 271 ARG A C 1
ATOM 2043 O O . ARG A 1 271 ? 10.454 2.971 5.251 1.00 84.12 271 ARG A O 1
ATOM 2050 N N . GLN A 1 272 ? 9.335 2.121 3.497 1.00 80.25 272 GLN A N 1
ATOM 2051 C CA . GLN A 1 272 ? 9.581 0.722 3.833 1.00 80.25 272 GLN A CA 1
ATOM 2052 C C . GLN A 1 272 ? 10.994 0.272 3.461 1.00 80.25 272 GLN A C 1
ATOM 2054 O O . GLN A 1 272 ? 11.565 -0.556 4.164 1.00 80.25 272 GLN A O 1
ATOM 2059 N N . TYR A 1 273 ? 11.568 0.854 2.408 1.00 80.19 273 TYR A N 1
ATOM 2060 C CA . TYR A 1 273 ? 12.916 0.555 1.945 1.00 80.19 273 TYR A CA 1
ATOM 2061 C C . TYR A 1 273 ? 13.776 1.831 1.937 1.00 80.19 273 TYR A C 1
ATOM 2063 O O . TYR A 1 273 ? 13.797 2.589 0.960 1.00 80.19 273 TYR A O 1
ATOM 2071 N N . PRO A 1 274 ? 14.538 2.096 3.013 1.00 70.12 274 PRO A N 1
ATOM 2072 C CA . PRO A 1 274 ? 15.427 3.259 3.102 1.00 70.12 274 PRO A CA 1
ATOM 2073 C C . PRO A 1 274 ? 16.499 3.287 2.003 1.00 70.12 274 PRO A C 1
ATOM 2075 O O . PRO A 1 274 ? 16.987 4.353 1.628 1.00 70.12 274 PRO A O 1
ATOM 2078 N N . ASN A 1 275 ? 16.834 2.112 1.462 1.00 70.31 275 ASN A N 1
ATOM 2079 C CA . ASN A 1 275 ? 17.838 1.925 0.420 1.00 70.31 275 ASN A CA 1
ATOM 2080 C C . ASN A 1 275 ? 17.308 2.135 -1.004 1.00 70.31 275 ASN A C 1
ATOM 2082 O O . ASN A 1 275 ? 18.118 2.127 -1.927 1.00 70.31 275 ASN A O 1
ATOM 2086 N N . PHE A 1 276 ? 16.001 2.373 -1.200 1.00 65.06 276 PHE A N 1
ATOM 2087 C CA . PHE A 1 276 ? 15.444 2.858 -2.474 1.00 65.06 276 PHE A CA 1
ATOM 2088 C C . PHE A 1 276 ? 15.948 4.291 -2.732 1.00 65.06 276 PHE A C 1
ATOM 2090 O O . PHE A 1 276 ? 15.239 5.277 -2.518 1.00 65.06 276 PHE A O 1
ATOM 2097 N N . LYS A 1 277 ? 17.226 4.426 -3.078 1.00 54.88 277 LYS A N 1
ATOM 2098 C CA . LYS A 1 277 ? 17.873 5.686 -3.421 1.00 54.88 277 LYS A CA 1
ATOM 2099 C C . LYS A 1 277 ? 18.127 5.692 -4.917 1.00 54.88 277 LYS A C 1
ATOM 2101 O O . LYS A 1 277 ? 18.890 4.864 -5.400 1.00 54.88 277 LYS A O 1
ATOM 2106 N N . GLU A 1 278 ? 17.489 6.640 -5.585 1.00 52.34 278 GLU A N 1
ATOM 2107 C CA . GLU A 1 278 ? 17.880 7.273 -6.847 1.00 52.34 278 GLU A CA 1
ATOM 2108 C C . GLU A 1 278 ? 17.157 8.626 -6.887 1.00 52.34 278 GLU A C 1
ATOM 2110 O O . GLU A 1 278 ? 15.908 8.625 -6.855 1.00 52.34 278 GLU A O 1
#

Foldseek 3Di:
DDDDDDDDDDDDDDDDDDDDDDDDDDDDDDDDDDDDDDDDPDDDDDDDDDDDDDDDDPDDDDPDDPPVVVLVQLLVFLVLLLVLLVLLLVLCLVCLVVDDPVLLVVNLVLLVVSLCSLLVVDVPDTSVNSVVVSVVNNVVVVPDDDDPDDDDDPDPVSVVSSVSSLLSSLSSVVSSVQSVQVHPVSQQDWDFADQDDPVLLVVLLCLCVVVDPPHDHDDPVLSVQLNVLSVCNNVRHTAGNQLNVQQQVQADPVRHGHSVSSNSNSSSCCVVDVPRGD